Protein AF-S0J7G3-F1 (afdb_monomer_lite)

pLDDT: mean 78.63, std 24.57, range [25.36, 98.69]

Structure (mmCIF, N/CA/C/O backbone):
data_AF-S0J7G3-F1
#
_entry.id   AF-S0J7G3-F1
#
loop_
_atom_site.group_PDB
_atom_site.id
_atom_site.type_symbol
_atom_site.label_atom_id
_atom_site.label_alt_id
_atom_site.label_comp_id
_atom_site.label_asym_id
_atom_site.label_entity_id
_atom_site.label_seq_id
_atom_site.pdbx_PDB_ins_code
_atom_site.Cartn_x
_atom_site.Cartn_y
_atom_site.Cartn_z
_atom_site.occupancy
_atom_site.B_iso_or_equiv
_atom_site.auth_seq_id
_atom_site.auth_comp_id
_atom_site.auth_asym_id
_atom_site.auth_atom_id
_atom_site.pdbx_PDB_model_num
ATOM 1 N N . MET A 1 1 ? -7.009 -26.126 -6.269 1.00 38.09 1 MET A N 1
ATOM 2 C CA . MET A 1 1 ? -6.519 -24.813 -5.782 1.00 38.09 1 MET A CA 1
ATOM 3 C C . MET A 1 1 ? -5.986 -23.933 -6.915 1.00 38.09 1 MET A C 1
ATOM 5 O O . MET A 1 1 ? -6.356 -22.773 -6.970 1.00 38.09 1 MET A O 1
ATOM 9 N N . THR A 1 2 ? -5.268 -24.495 -7.894 1.00 26.33 2 THR A N 1
ATOM 10 C CA . THR A 1 2 ? -4.995 -23.872 -9.212 1.00 26.33 2 THR A CA 1
ATOM 11 C C . THR A 1 2 ? -6.276 -23.632 -10.031 1.00 26.33 2 THR A C 1
ATOM 13 O O . THR A 1 2 ? -6.349 -22.701 -10.821 1.00 26.33 2 THR A O 1
ATOM 16 N N . ALA A 1 3 ? -7.320 -24.437 -9.797 1.00 25.36 3 ALA A N 1
ATOM 17 C CA . ALA A 1 3 ? -8.609 -24.357 -10.490 1.00 25.36 3 ALA A CA 1
ATOM 18 C C . ALA A 1 3 ? -9.433 -23.093 -10.166 1.00 25.36 3 ALA A C 1
ATOM 20 O O . ALA A 1 3 ? -10.033 -22.535 -11.072 1.00 25.36 3 ALA A O 1
ATOM 21 N N . PHE A 1 4 ? -9.396 -22.584 -8.927 1.00 32.28 4 PHE A N 1
ATOM 22 C CA . PHE A 1 4 ? -10.192 -21.409 -8.532 1.00 32.28 4 PHE A CA 1
ATOM 23 C C . PHE A 1 4 ? -9.689 -20.116 -9.199 1.00 32.28 4 PHE A C 1
ATOM 25 O O . PHE A 1 4 ? -10.477 -19.264 -9.602 1.00 32.28 4 PHE A O 1
ATOM 32 N N . TYR A 1 5 ? -8.369 -19.999 -9.390 1.00 29.45 5 TYR A N 1
ATOM 33 C CA . TYR A 1 5 ? -7.778 -18.924 -10.191 1.00 29.45 5 TYR A CA 1
ATOM 34 C C . TYR A 1 5 ? -7.982 -19.140 -11.693 1.00 29.45 5 TYR A C 1
ATOM 36 O O . TYR A 1 5 ? -8.191 -18.167 -12.408 1.00 29.45 5 TYR A O 1
ATOM 44 N N . LYS A 1 6 ? -7.987 -20.389 -12.176 1.00 28.23 6 LYS A N 1
ATOM 45 C CA . LYS A 1 6 ? -8.240 -20.701 -13.591 1.00 28.23 6 LYS A CA 1
ATOM 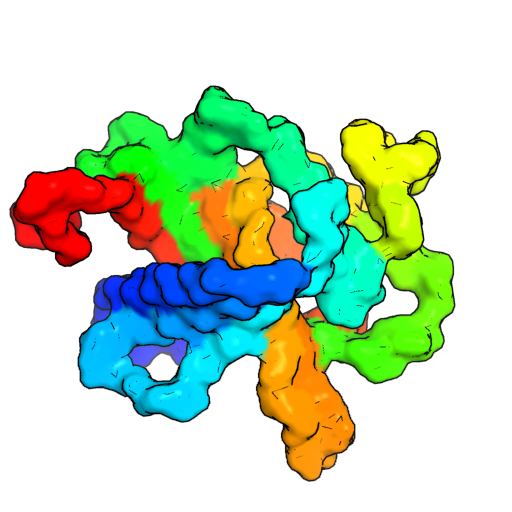46 C C . LYS A 1 6 ? -9.672 -20.354 -14.013 1.00 28.23 6 LYS A C 1
ATOM 48 O O . LYS A 1 6 ? -9.863 -19.835 -15.102 1.00 28.23 6 LYS A O 1
ATOM 53 N N . GLU A 1 7 ? -10.647 -20.562 -13.133 1.00 27.39 7 GLU A N 1
ATOM 54 C CA . GLU A 1 7 ? -12.072 -20.327 -13.399 1.00 27.39 7 GLU A CA 1
ATOM 55 C C . GLU A 1 7 ? -12.440 -18.829 -13.365 1.00 27.39 7 GLU A C 1
ATOM 57 O O . GLU A 1 7 ? -13.120 -18.338 -14.265 1.00 27.39 7 GLU A O 1
ATOM 62 N N . LYS A 1 8 ? -11.892 -18.052 -12.413 1.00 30.84 8 LYS A N 1
ATOM 63 C CA . LYS A 1 8 ? -12.045 -16.579 -12.400 1.00 30.84 8 LYS A CA 1
ATOM 64 C C . LYS A 1 8 ? -11.166 -15.868 -13.432 1.00 30.84 8 LYS A C 1
ATOM 66 O O . LYS A 1 8 ? -11.549 -14.823 -13.952 1.00 30.84 8 LYS A O 1
ATOM 71 N N . SER A 1 9 ? -10.011 -16.440 -13.777 1.00 28.00 9 SER A N 1
ATOM 72 C CA . SER A 1 9 ? -9.242 -16.000 -14.943 1.00 28.00 9 SER A CA 1
ATOM 73 C C . SER A 1 9 ? -10.048 -16.234 -16.220 1.00 28.00 9 SER A C 1
ATOM 75 O O . SER A 1 9 ? -10.129 -15.317 -17.025 1.00 28.00 9 SER A O 1
ATOM 77 N N . GLN A 1 10 ? -10.747 -17.369 -16.355 1.00 27.09 10 GLN A N 1
ATOM 78 C CA . GLN A 1 10 ? -11.586 -17.683 -17.517 1.00 27.09 10 GLN A CA 1
ATOM 79 C C . GLN A 1 10 ? -12.816 -16.780 -17.673 1.00 27.09 10 GLN A C 1
ATOM 81 O O . GLN A 1 10 ? -13.127 -16.392 -18.797 1.00 27.09 10 GLN A O 1
ATOM 86 N N . SER A 1 11 ? -13.459 -16.342 -16.583 1.00 26.70 11 SER A N 1
ATOM 87 C CA . SER A 1 11 ? -14.530 -15.330 -16.677 1.00 26.70 11 SER A CA 1
ATOM 88 C C . SER A 1 11 ? -14.016 -13.936 -17.061 1.00 26.70 11 SER A C 1
ATOM 90 O O . SER A 1 11 ? -14.804 -13.063 -17.406 1.00 26.70 11 SER A O 1
ATOM 92 N N . THR A 1 12 ? -12.697 -13.729 -17.001 1.00 31.94 12 THR A N 1
ATOM 93 C CA . THR A 1 12 ? -12.010 -12.497 -17.417 1.00 31.94 12 THR A CA 1
ATOM 94 C C . THR A 1 12 ? -11.192 -12.709 -18.707 1.00 31.94 12 THR A C 1
ATOM 96 O O . THR A 1 12 ? -10.595 -11.767 -19.221 1.00 31.94 12 THR A O 1
ATOM 99 N N . SER A 1 13 ? -11.174 -13.933 -19.264 1.00 27.02 13 SER A N 1
ATOM 100 C CA . SER A 1 13 ? -10.359 -14.337 -20.422 1.00 27.02 13 SER A CA 1
ATOM 101 C C . SER A 1 13 ? -11.153 -14.486 -21.721 1.00 27.02 13 SER A C 1
ATOM 103 O O . SER A 1 13 ? -10.676 -15.141 -22.649 1.00 27.02 13 SER A O 1
ATOM 105 N N . SER A 1 14 ? -12.333 -13.875 -21.851 1.00 26.02 14 SER A N 1
ATOM 106 C CA . SER A 1 14 ? -12.983 -13.766 -23.168 1.00 26.02 14 SER A CA 1
ATOM 107 C C . SER A 1 14 ? -12.276 -12.778 -24.108 1.00 26.02 14 SER A C 1
ATOM 109 O O . SER A 1 14 ? -12.701 -12.596 -25.244 1.00 26.02 14 SER A O 1
ATOM 111 N N . SER A 1 15 ? -11.167 -12.168 -23.687 1.00 27.27 15 SER A N 1
ATOM 112 C CA . SER A 1 15 ? -10.265 -11.444 -24.579 1.00 27.27 15 SER A CA 1
ATOM 113 C C . SER A 1 15 ? -8.816 -11.705 -24.186 1.00 27.27 15 SER A C 1
ATOM 115 O O . SER A 1 15 ? -8.189 -10.909 -23.491 1.00 27.27 15 SER A O 1
ATOM 117 N N . GLY A 1 16 ? -8.278 -12.840 -24.631 1.00 28.12 16 GLY A N 1
ATOM 118 C CA . GLY A 1 16 ? -6.835 -13.016 -24.710 1.00 28.12 16 GLY A CA 1
ATOM 119 C C . GLY A 1 16 ? -6.256 -11.965 -25.650 1.00 28.12 16 GLY A C 1
ATOM 120 O O . GLY A 1 16 ? -6.400 -12.089 -26.858 1.00 28.12 16 GLY A O 1
ATOM 121 N N . VAL A 1 17 ? -5.644 -10.920 -25.100 1.00 28.34 17 VAL A N 1
ATOM 122 C CA . VAL A 1 17 ? -4.794 -9.975 -25.829 1.00 28.34 17 VAL A CA 1
ATOM 123 C C . VAL A 1 17 ? -3.783 -9.432 -24.824 1.00 28.34 17 VAL A C 1
ATOM 125 O O . VAL A 1 17 ? -4.167 -8.999 -23.740 1.00 28.34 17 VAL A O 1
ATOM 128 N N . PHE A 1 18 ? -2.500 -9.457 -25.185 1.00 31.25 18 PHE A N 1
ATOM 129 C CA . PHE A 1 18 ? -1.453 -8.670 -24.536 1.00 31.25 18 PHE A CA 1
ATOM 130 C C . PHE A 1 18 ? -1.947 -7.228 -24.356 1.00 31.25 18 PHE A C 1
ATOM 132 O O . PHE A 1 18 ? -2.061 -6.471 -25.320 1.00 31.25 18 PHE A O 1
ATOM 139 N N . GLY A 1 19 ? -2.308 -6.859 -23.130 1.00 36.00 19 GLY A N 1
ATOM 140 C CA . GLY A 1 19 ? -2.801 -5.527 -22.830 1.00 36.00 19 GLY A CA 1
ATOM 141 C C . GLY A 1 19 ? -1.635 -4.578 -22.635 1.00 36.00 19 GLY A C 1
ATOM 142 O O . GLY A 1 19 ? -1.067 -4.526 -21.549 1.00 36.00 19 GLY A O 1
ATOM 143 N N . LEU A 1 20 ? -1.283 -3.820 -23.674 1.00 34.81 20 LEU A N 1
ATOM 144 C CA . LEU A 1 20 ? -0.409 -2.661 -23.527 1.00 34.81 20 LEU A CA 1
ATOM 145 C C . LEU A 1 20 ? -1.203 -1.599 -22.749 1.00 34.81 20 LEU A C 1
ATOM 147 O O . LEU A 1 20 ? -1.946 -0.810 -23.331 1.00 34.81 20 LEU A O 1
ATOM 151 N N . ALA A 1 21 ? -1.133 -1.645 -21.419 1.00 37.22 21 ALA A N 1
ATOM 152 C CA . ALA A 1 21 ? -1.701 -0.614 -20.567 1.00 37.22 21 ALA A CA 1
ATOM 153 C C . ALA A 1 21 ? -0.808 0.624 -20.688 1.00 37.22 21 ALA A C 1
ATOM 155 O O . ALA A 1 21 ? 0.211 0.745 -20.008 1.00 37.22 21 ALA A O 1
ATOM 156 N N . ALA A 1 22 ? -1.163 1.537 -21.591 1.00 35.12 22 ALA A N 1
ATOM 157 C CA . ALA A 1 22 ? -0.548 2.852 -21.629 1.00 35.12 22 ALA A CA 1
ATOM 158 C C . ALA A 1 22 ? -1.092 3.653 -20.443 1.00 35.12 22 ALA A C 1
ATOM 160 O O . ALA A 1 22 ? -2.060 4.385 -20.598 1.00 35.12 22 ALA A O 1
ATOM 161 N N . LEU A 1 23 ? -0.495 3.480 -19.260 1.00 41.38 23 LEU A N 1
ATOM 162 C CA . LEU A 1 23 ? -0.673 4.387 -18.128 1.00 41.38 23 LEU A CA 1
ATOM 163 C C . LEU A 1 23 ? -0.059 5.734 -18.514 1.00 41.38 23 LEU A C 1
ATOM 165 O O . LEU A 1 23 ? 1.117 5.997 -18.267 1.00 41.38 23 LEU A O 1
ATOM 169 N N . ALA A 1 24 ? -0.843 6.579 -19.181 1.00 36.03 24 ALA A N 1
ATOM 170 C CA . ALA A 1 24 ? -0.431 7.949 -19.429 1.00 36.03 24 ALA A CA 1
ATOM 171 C C . ALA A 1 24 ? -0.518 8.707 -18.098 1.00 36.03 24 ALA A C 1
ATOM 173 O O . ALA A 1 24 ? -1.604 9.070 -17.652 1.00 36.03 24 ALA A O 1
ATOM 174 N N . PHE A 1 25 ? 0.630 8.911 -17.450 1.00 38.47 25 PHE A N 1
ATOM 175 C CA . PHE A 1 25 ? 0.770 9.854 -16.345 1.00 38.47 25 PHE A CA 1
ATOM 176 C C . PHE A 1 25 ? 0.704 11.274 -16.916 1.00 38.47 25 PHE A C 1
ATOM 178 O O . PHE A 1 25 ? 1.715 11.833 -17.337 1.00 38.47 25 PHE A O 1
ATOM 185 N N . LEU A 1 26 ? -0.483 11.878 -16.928 1.00 32.97 26 LEU A N 1
ATOM 186 C CA . LEU A 1 26 ? -0.601 13.331 -17.020 1.00 32.97 26 LEU A CA 1
ATOM 187 C C . LEU A 1 26 ? -0.516 13.884 -15.596 1.00 32.97 26 LEU A C 1
ATOM 189 O O . LEU A 1 26 ? -1.528 14.115 -14.939 1.00 32.97 26 LEU A O 1
ATOM 193 N N . ALA A 1 27 ? 0.711 14.043 -15.097 1.00 28.83 27 ALA A N 1
ATOM 194 C CA . ALA A 1 27 ? 0.964 14.843 -13.906 1.00 28.83 27 ALA A CA 1
ATOM 195 C C . ALA A 1 27 ? 0.797 16.319 -14.295 1.00 28.83 27 ALA A C 1
ATOM 197 O O . ALA A 1 27 ? 1.709 16.932 -14.850 1.00 28.83 27 ALA A O 1
ATOM 198 N N . VAL A 1 28 ? -0.390 16.887 -14.073 1.00 29.47 28 VAL A N 1
ATOM 199 C CA . VAL A 1 28 ? -0.591 18.331 -14.230 1.00 29.47 28 VAL A CA 1
ATOM 200 C C . VAL A 1 28 ? -0.069 19.002 -12.963 1.00 29.47 28 VAL A C 1
ATOM 202 O O . VAL A 1 28 ? -0.699 18.951 -11.913 1.00 29.47 28 VAL A O 1
ATOM 205 N N . ILE A 1 29 ? 1.109 19.621 -13.053 1.00 29.17 29 ILE A N 1
ATOM 206 C CA . ILE A 1 29 ? 1.640 20.471 -11.985 1.00 29.17 29 ILE A CA 1
ATOM 207 C C . ILE A 1 29 ? 0.921 21.823 -12.032 1.00 29.17 29 ILE A C 1
ATOM 209 O O . ILE A 1 29 ? 1.149 22.597 -12.963 1.00 29.17 29 ILE A O 1
ATOM 213 N N . ARG A 1 30 ? 0.139 22.145 -10.992 1.00 29.89 30 ARG A N 1
ATOM 214 C CA . ARG A 1 30 ? 0.115 23.487 -10.376 1.00 29.89 30 ARG A CA 1
ATOM 215 C C . ARG A 1 30 ? -0.670 23.503 -9.054 1.00 29.89 30 ARG A C 1
ATOM 217 O O . ARG A 1 30 ? -1.836 23.144 -9.024 1.00 29.89 30 ARG A O 1
ATOM 224 N N . GLU A 1 31 ? -0.000 23.991 -8.007 1.00 31.34 31 GLU A N 1
ATOM 225 C CA . GLU A 1 31 ? -0.552 24.513 -6.740 1.00 31.34 31 GLU A CA 1
ATOM 226 C C . GLU A 1 31 ? -1.325 23.543 -5.821 1.00 31.34 31 GLU A C 1
ATOM 228 O O . GLU A 1 31 ? -2.528 23.662 -5.618 1.00 31.34 31 GLU A O 1
ATOM 233 N N . GLY A 1 32 ? -0.595 22.640 -5.153 1.00 35.91 32 GLY A N 1
ATOM 234 C CA . GLY A 1 32 ? -1.028 22.046 -3.873 1.00 35.91 32 GLY A CA 1
ATOM 235 C C . GLY A 1 32 ? -2.098 20.948 -3.938 1.00 35.91 32 GLY A C 1
ATOM 236 O O . GLY A 1 32 ? -2.433 20.376 -2.906 1.00 35.91 32 GLY A O 1
ATOM 237 N N . LEU A 1 33 ? -2.592 20.615 -5.130 1.00 34.50 33 LEU A N 1
ATOM 238 C CA . LEU A 1 33 ? -3.402 19.432 -5.412 1.00 34.50 33 LEU A CA 1
ATOM 239 C C . LEU A 1 33 ? -2.743 18.655 -6.556 1.00 34.50 33 LEU A C 1
ATOM 241 O O . LEU A 1 33 ? -2.763 19.095 -7.704 1.00 34.50 33 LEU A O 1
ATOM 245 N N . GLU A 1 34 ? -2.159 17.492 -6.261 1.00 41.28 34 GLU A N 1
ATOM 246 C CA . GLU A 1 34 ? -1.744 16.559 -7.311 1.00 41.28 34 GLU A CA 1
ATOM 247 C C . GLU A 1 34 ? -2.981 15.821 -7.840 1.00 41.28 34 GLU A C 1
ATOM 249 O O . GLU A 1 34 ? -3.394 14.780 -7.323 1.00 41.28 34 GLU A O 1
ATOM 254 N N . ILE A 1 35 ? -3.599 16.369 -8.888 1.00 35.62 35 ILE A N 1
ATOM 255 C CA . ILE A 1 35 ? -4.602 15.645 -9.672 1.00 35.62 35 ILE A CA 1
ATOM 256 C C . ILE A 1 35 ? -3.847 14.819 -10.714 1.00 35.62 35 ILE A C 1
ATOM 258 O O . ILE A 1 35 ? -3.304 15.357 -11.680 1.00 35.62 35 ILE A O 1
ATOM 262 N N . VAL A 1 36 ? -3.800 13.501 -10.510 1.00 40.28 36 VAL A N 1
ATOM 263 C CA . VAL A 1 36 ? -3.210 12.558 -11.466 1.00 40.28 36 VAL A CA 1
ATOM 264 C C . VAL A 1 36 ? -4.337 11.893 -12.242 1.00 40.28 36 VAL A C 1
ATOM 266 O O . VAL A 1 36 ? -5.101 11.088 -11.711 1.00 40.28 36 VAL A O 1
ATOM 269 N N . ILE A 1 37 ? -4.444 12.237 -13.524 1.00 37.72 37 ILE A N 1
ATOM 270 C CA . ILE A 1 37 ? -5.397 11.599 -14.432 1.00 37.72 37 ILE A CA 1
ATOM 271 C C . ILE A 1 37 ? -4.756 10.312 -14.947 1.00 37.72 37 ILE A C 1
ATOM 273 O O . ILE A 1 37 ? -3.759 10.355 -15.667 1.00 37.72 37 ILE A O 1
ATOM 277 N N . PHE A 1 38 ? -5.338 9.169 -14.585 1.00 38.03 38 PHE A N 1
ATOM 278 C CA . PHE A 1 38 ? -4.951 7.870 -15.121 1.00 38.03 38 PHE A CA 1
ATOM 279 C C . PHE A 1 38 ? -5.749 7.572 -16.383 1.00 38.03 38 PHE A C 1
ATOM 281 O O . PHE A 1 38 ? -6.956 7.344 -16.335 1.00 38.03 38 PHE A O 1
ATOM 288 N N . ILE A 1 39 ? -5.065 7.502 -17.521 1.00 40.50 39 ILE A N 1
ATOM 289 C CA . ILE A 1 39 ? -5.618 6.830 -18.696 1.00 40.50 39 ILE A CA 1
ATOM 290 C C . ILE A 1 39 ? -5.156 5.379 -18.588 1.00 40.50 39 ILE A C 1
ATOM 292 O O . ILE A 1 39 ? -3.996 5.092 -18.838 1.00 40.50 39 ILE A O 1
ATOM 296 N N . ILE A 1 40 ? -6.024 4.460 -18.163 1.00 39.78 40 ILE A N 1
ATOM 297 C CA . ILE A 1 40 ? -5.769 3.019 -18.311 1.00 39.78 40 ILE A CA 1
ATOM 298 C C . ILE A 1 40 ? -6.505 2.595 -19.578 1.00 39.78 40 ILE A C 1
ATOM 300 O O . ILE A 1 40 ? -7.673 2.221 -19.544 1.00 39.78 40 ILE A O 1
ATOM 304 N N . GLY A 1 41 ? -5.839 2.751 -20.721 1.00 34.44 41 GLY A N 1
ATOM 305 C CA . GLY A 1 41 ? -6.408 2.446 -22.029 1.00 34.44 41 GLY A CA 1
ATOM 306 C C . GLY A 1 41 ? -5.610 1.373 -22.754 1.00 34.44 41 GLY A C 1
ATOM 307 O O . GLY A 1 41 ? -4.422 1.552 -23.014 1.00 34.44 41 GLY A O 1
ATOM 308 N N . LEU A 1 42 ? -6.285 0.289 -23.145 1.00 37.09 42 LEU A N 1
ATOM 309 C CA . LEU A 1 42 ? -5.903 -0.486 -24.324 1.00 37.09 42 LEU A CA 1
ATOM 310 C C . LEU A 1 42 ? -5.984 0.469 -25.517 1.00 37.09 42 LEU A C 1
ATOM 312 O O . LEU A 1 42 ? -7.076 0.939 -25.853 1.00 37.09 42 LEU A O 1
ATOM 316 N N . VAL A 1 43 ? -4.843 0.789 -26.126 1.00 32.72 43 VAL A N 1
ATOM 317 C CA . VAL A 1 43 ? -4.790 1.643 -27.318 1.00 32.72 43 VAL A CA 1
ATOM 318 C C . VAL A 1 43 ? -5.769 1.085 -28.366 1.00 32.72 43 VAL A C 1
ATOM 320 O O . VAL A 1 43 ? -5.576 -0.011 -28.883 1.00 32.72 43 VAL A O 1
ATOM 323 N N . GLY A 1 44 ? -6.855 1.825 -28.631 1.00 35.06 44 GLY A N 1
ATOM 324 C CA . GLY A 1 44 ? -7.793 1.574 -29.734 1.00 35.06 44 GLY A CA 1
ATOM 325 C C . GLY A 1 44 ? -9.221 1.104 -29.407 1.00 35.06 44 GLY A C 1
ATOM 326 O O . GLY A 1 44 ? -9.992 0.959 -30.352 1.00 35.06 44 GLY A O 1
ATOM 327 N N . LYS A 1 45 ? -9.624 0.863 -28.144 1.00 40.12 45 LYS A N 1
ATOM 328 C CA . LYS A 1 45 ? -10.990 0.341 -27.849 1.00 40.12 45 LYS A CA 1
ATOM 329 C C . LYS A 1 45 ? -11.723 0.894 -26.617 1.00 40.12 45 LYS A C 1
ATOM 331 O O . LYS A 1 45 ? -12.777 0.371 -26.265 1.00 40.12 45 LYS A O 1
ATOM 336 N N . VAL A 1 46 ? -11.217 1.937 -25.965 1.00 38.81 46 VAL A N 1
ATOM 337 C CA . VAL A 1 46 ? -11.837 2.466 -24.739 1.00 38.81 46 VAL A CA 1
ATOM 338 C C . VAL A 1 46 ? -12.610 3.755 -25.029 1.00 38.81 46 VAL A C 1
ATOM 340 O O . VAL A 1 46 ? -12.039 4.741 -25.489 1.00 38.81 46 VAL A O 1
ATOM 343 N N . SER A 1 47 ? -13.921 3.735 -24.765 1.00 37.31 47 SER A N 1
ATOM 344 C CA . SER A 1 47 ? -14.766 4.936 -24.712 1.00 37.31 47 SER A CA 1
ATOM 345 C C . SER A 1 47 ? -14.239 5.884 -23.629 1.00 37.31 47 SER A C 1
ATOM 347 O O . SER A 1 47 ? -13.930 5.434 -22.527 1.00 37.31 47 SER A O 1
ATOM 349 N N . ILE A 1 48 ? -14.192 7.195 -23.904 1.00 39.72 48 ILE A N 1
ATOM 350 C CA . ILE A 1 48 ? -13.794 8.258 -22.951 1.00 39.72 48 ILE A CA 1
ATOM 351 C C . ILE A 1 48 ? -14.551 8.154 -21.608 1.00 39.72 48 ILE A C 1
ATOM 353 O O . IL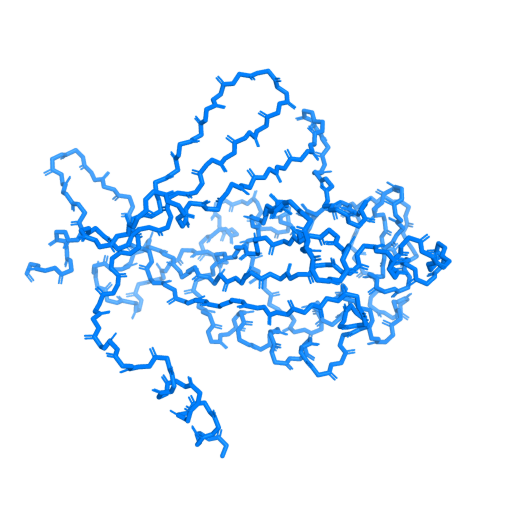E A 1 48 ? -14.040 8.566 -20.572 1.00 39.72 48 ILE A O 1
ATOM 357 N N . GLN A 1 49 ? -15.733 7.532 -21.598 1.00 37.06 49 GLN A N 1
ATOM 358 C CA . GLN A 1 49 ? -16.552 7.296 -20.404 1.00 37.06 49 GLN A CA 1
ATOM 359 C C . GLN A 1 49 ? -15.956 6.287 -19.400 1.00 37.06 49 GLN A C 1
ATOM 361 O O . GLN A 1 49 ? -16.461 6.183 -18.290 1.00 37.06 49 GLN A O 1
ATOM 366 N N . GLN A 1 50 ? -14.904 5.541 -19.755 1.00 39.50 50 GLN A N 1
ATOM 367 C CA . GLN A 1 50 ? -14.230 4.593 -18.851 1.00 39.50 50 GLN A CA 1
ATOM 368 C C . GLN A 1 50 ? -12.985 5.186 -18.163 1.00 39.50 50 GLN A C 1
ATOM 370 O O . GLN A 1 50 ? -12.251 4.463 -17.489 1.00 39.50 50 GLN A O 1
ATOM 375 N N . LEU A 1 51 ? -12.725 6.489 -18.326 1.00 47.72 51 LEU A N 1
ATOM 376 C CA . LEU A 1 51 ? -11.654 7.183 -17.610 1.00 47.72 51 LEU A CA 1
ATOM 377 C C . LEU A 1 51 ? -11.996 7.272 -16.119 1.00 47.72 51 LEU A C 1
ATOM 379 O O . LEU A 1 51 ? -12.997 7.873 -15.740 1.00 47.72 51 LEU A O 1
ATOM 383 N N . ILE A 1 52 ? -11.145 6.694 -15.269 1.00 54.38 52 ILE A N 1
ATOM 384 C CA . ILE A 1 52 ? -11.278 6.805 -13.815 1.00 54.38 52 ILE A CA 1
ATOM 385 C C . ILE A 1 52 ? -10.325 7.901 -13.333 1.00 54.38 52 ILE A C 1
ATOM 387 O O . ILE A 1 52 ? -9.105 7.754 -13.414 1.00 54.38 52 ILE A O 1
ATOM 391 N N . GLY A 1 53 ? -10.882 9.003 -12.832 1.00 55.06 53 GLY A N 1
ATOM 392 C CA . GLY A 1 53 ? -10.115 10.061 -12.175 1.00 55.06 53 GLY A CA 1
ATOM 393 C C . GLY A 1 53 ? -9.717 9.659 -10.754 1.00 55.06 53 GLY A C 1
ATOM 394 O O . GLY A 1 53 ? -10.548 9.148 -10.002 1.00 55.06 53 GLY A O 1
ATOM 395 N N . GLY A 1 54 ? -8.454 9.890 -10.393 1.00 57.81 54 GLY A N 1
ATOM 396 C CA . GLY A 1 54 ? -7.945 9.710 -9.037 1.00 57.81 54 GLY A CA 1
ATOM 397 C C . GLY A 1 54 ? -7.377 11.014 -8.476 1.00 57.81 54 GLY A C 1
ATOM 398 O O . GLY A 1 54 ? -6.879 11.852 -9.225 1.00 57.81 54 GLY A O 1
ATOM 399 N N . PHE A 1 55 ? -7.432 11.190 -7.160 1.00 65.44 55 PHE A N 1
ATOM 400 C CA . PHE A 1 55 ? -6.802 12.311 -6.467 1.00 65.44 55 PHE A CA 1
ATOM 401 C C . PHE A 1 55 ? -6.083 11.846 -5.199 1.00 65.44 55 PHE A C 1
ATOM 403 O O . PHE A 1 55 ? -6.468 10.865 -4.561 1.00 65.44 55 PHE A O 1
ATOM 410 N N . LEU A 1 56 ? -5.026 12.564 -4.836 1.00 60.22 56 LEU A N 1
ATOM 411 C CA . LEU A 1 56 ? -4.314 12.436 -3.567 1.00 60.22 56 LEU A CA 1
ATOM 412 C C . LEU A 1 56 ? -4.282 13.816 -2.921 1.00 60.22 56 LEU A C 1
ATOM 414 O O . LEU A 1 56 ? -3.894 14.790 -3.562 1.00 60.22 56 LEU A O 1
ATOM 418 N N . GLN A 1 57 ? -4.699 13.903 -1.661 1.00 56.44 57 GLN A N 1
ATOM 419 C CA . GLN A 1 57 ? -4.656 15.149 -0.904 1.00 56.44 57 GLN A CA 1
ATOM 420 C C . GLN A 1 57 ? -3.582 15.040 0.180 1.00 56.44 57 GLN A C 1
ATOM 422 O O . GLN A 1 57 ? -3.685 14.203 1.077 1.00 56.44 57 GLN A O 1
ATOM 427 N N . GLY A 1 58 ? -2.550 15.880 0.091 1.00 54.38 58 GLY A N 1
ATOM 428 C CA . GLY A 1 58 ? -1.453 15.953 1.055 1.00 54.38 58 GLY A CA 1
ATOM 429 C C . GLY A 1 58 ? -0.836 17.349 1.085 1.00 54.38 58 GLY A C 1
ATOM 430 O O . GLY A 1 58 ? -0.836 18.051 0.074 1.00 54.38 58 GLY A O 1
ATOM 431 N N . GLY A 1 59 ? -0.353 17.764 2.258 1.00 54.38 59 GLY A N 1
ATOM 432 C CA . GLY A 1 59 ? 0.455 18.974 2.394 1.00 54.38 59 GLY A CA 1
ATOM 433 C C . GLY A 1 59 ? 1.823 18.796 1.732 1.00 54.38 59 GLY A C 1
ATOM 434 O O . GLY A 1 59 ? 2.261 17.673 1.503 1.00 54.38 59 GLY A O 1
ATOM 435 N N . LYS A 1 60 ? 2.513 19.907 1.443 1.00 50.69 60 LYS A N 1
ATOM 436 C CA . LYS A 1 60 ? 3.797 19.920 0.716 1.00 50.69 60 LYS A CA 1
ATOM 437 C C . LYS A 1 60 ? 4.880 19.016 1.336 1.00 50.69 60 LYS A C 1
ATOM 439 O O . LYS A 1 60 ? 5.749 18.564 0.603 1.00 50.69 60 LYS A O 1
ATOM 444 N N . ASP A 1 61 ? 4.778 18.719 2.632 1.00 68.19 61 ASP A N 1
ATOM 445 C CA . ASP A 1 61 ? 5.741 17.921 3.400 1.00 68.19 61 ASP A CA 1
ATOM 446 C C . ASP A 1 61 ? 5.054 16.886 4.322 1.00 68.19 61 ASP A C 1
ATOM 448 O O . ASP A 1 61 ? 5.638 16.429 5.304 1.00 68.19 61 ASP A O 1
ATOM 452 N N . GLU A 1 62 ? 3.798 16.519 4.040 1.00 80.94 62 GLU A N 1
ATOM 453 C CA . GLU A 1 62 ? 3.047 15.540 4.837 1.00 80.94 62 GLU A CA 1
ATOM 454 C C . GLU A 1 62 ? 2.607 14.344 3.996 1.00 80.94 62 GLU A C 1
ATOM 456 O O . GLU A 1 62 ? 2.197 14.492 2.843 1.00 80.94 62 GLU A O 1
ATOM 461 N N . THR A 1 63 ? 2.609 13.152 4.600 1.00 85.94 63 THR A N 1
ATOM 462 C CA . THR A 1 63 ? 2.032 11.965 3.965 1.00 85.94 63 THR A CA 1
ATOM 463 C C . THR A 1 63 ? 0.560 12.231 3.625 1.00 85.94 63 THR A C 1
ATOM 465 O O . THR A 1 63 ? -0.218 12.586 4.521 1.00 85.94 63 THR A O 1
ATOM 468 N N . PRO A 1 64 ? 0.147 12.044 2.358 1.00 89.50 64 PRO A N 1
ATOM 469 C CA . PRO A 1 64 ? -1.220 12.304 1.935 1.00 89.50 64 PRO A CA 1
ATOM 470 C C . PRO A 1 64 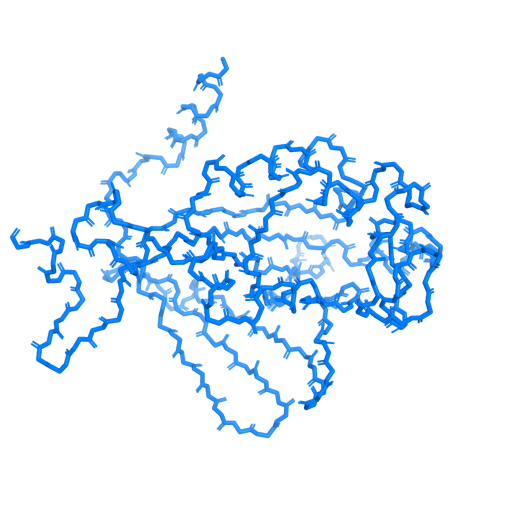? -2.205 11.384 2.654 1.00 89.50 64 PRO A C 1
ATOM 472 O O . PRO A 1 64 ? -1.845 10.301 3.119 1.00 89.50 64 PRO A O 1
ATOM 475 N N . ARG A 1 65 ? -3.469 11.802 2.734 1.00 91.88 65 ARG A N 1
ATOM 476 C CA . ARG A 1 65 ? -4.534 11.015 3.366 1.00 91.88 65 ARG A CA 1
ATOM 477 C C . ARG A 1 65 ? -5.460 10.393 2.328 1.00 91.88 65 ARG A C 1
ATOM 479 O O . ARG A 1 65 ? -5.795 11.017 1.322 1.00 91.88 65 ARG A O 1
ATOM 486 N N . ASN A 1 66 ? -5.894 9.165 2.595 1.00 93.19 66 ASN A N 1
ATOM 487 C CA . ASN A 1 66 ? -6.954 8.509 1.828 1.00 93.19 66 ASN A CA 1
ATOM 488 C C . ASN A 1 66 ? -8.350 8.894 2.361 1.00 93.19 66 ASN A C 1
ATOM 490 O O . ASN A 1 66 ? -8.472 9.623 3.347 1.00 93.19 66 ASN A O 1
ATOM 494 N N . LEU A 1 67 ? -9.415 8.380 1.736 1.00 93.31 67 LEU A N 1
ATOM 495 C CA . LEU A 1 67 ? -10.800 8.713 2.108 1.00 93.31 67 LEU A CA 1
ATOM 496 C C . LEU A 1 67 ? -11.229 8.233 3.502 1.00 93.31 67 LEU A C 1
ATOM 498 O O . LEU A 1 67 ? -12.201 8.747 4.039 1.00 93.31 67 LEU A O 1
ATOM 502 N N . PHE A 1 68 ? -10.504 7.300 4.125 1.00 96.44 68 PHE A N 1
ATOM 503 C CA . PHE A 1 68 ? -10.732 6.948 5.531 1.00 96.44 68 PHE A CA 1
ATOM 504 C C . PHE A 1 68 ? -10.092 7.947 6.501 1.00 96.44 68 PHE A C 1
ATOM 506 O O . PHE A 1 68 ? -10.305 7.854 7.713 1.00 96.44 68 PHE A O 1
ATOM 513 N N . GLY A 1 69 ? -9.342 8.925 5.987 1.00 94.19 69 GLY A N 1
ATOM 514 C CA . GLY A 1 69 ? -8.669 9.969 6.751 1.00 94.19 69 GLY A CA 1
ATOM 515 C C . GLY A 1 69 ? -7.321 9.537 7.326 1.00 94.19 69 GLY A C 1
ATOM 516 O O . GLY A 1 69 ? -6.750 10.272 8.127 1.00 94.19 69 GLY A O 1
ATOM 517 N N . PHE A 1 70 ? -6.803 8.370 6.940 1.00 97.31 70 PHE A N 1
ATOM 518 C CA . PHE A 1 70 ? -5.499 7.869 7.375 1.00 97.31 70 PHE A CA 1
ATOM 519 C C . PHE A 1 70 ? -4.399 8.293 6.406 1.00 97.31 70 PHE A C 1
ATOM 521 O O . PHE A 1 70 ? -4.623 8.339 5.196 1.00 97.31 70 PHE A O 1
ATOM 528 N N . LYS A 1 71 ? -3.208 8.573 6.947 1.00 95.25 71 LYS A N 1
ATOM 529 C CA . LYS A 1 71 ? -1.993 8.798 6.159 1.00 95.25 71 LYS A CA 1
ATOM 530 C C . LYS A 1 71 ? -1.664 7.541 5.352 1.00 95.25 71 LYS A C 1
ATOM 532 O O . LYS A 1 71 ? -1.588 6.445 5.909 1.00 95.25 71 LYS A O 1
ATOM 537 N N . ASP A 1 72 ? -1.472 7.698 4.051 1.00 93.19 72 ASP A N 1
ATOM 538 C CA . ASP A 1 72 ? -1.290 6.604 3.110 1.00 93.19 72 ASP A CA 1
ATOM 539 C C . ASP A 1 72 ? 0.012 6.772 2.319 1.00 93.19 72 ASP A C 1
ATOM 541 O O . ASP A 1 72 ? 0.120 7.590 1.412 1.00 93.19 72 ASP A O 1
ATOM 545 N N . GLY A 1 73 ? 1.027 5.995 2.700 1.00 90.19 73 GLY A N 1
ATOM 546 C CA . GLY A 1 73 ? 2.358 6.063 2.085 1.00 90.19 73 GLY A CA 1
ATOM 547 C C . GLY A 1 73 ? 3.511 6.011 3.082 1.00 90.19 73 GLY A C 1
ATOM 548 O O . GLY A 1 73 ? 4.636 5.766 2.669 1.00 90.19 73 GLY A O 1
ATOM 549 N N . THR A 1 74 ? 3.232 6.119 4.387 1.00 92.06 74 THR A N 1
ATOM 550 C CA . THR A 1 74 ? 4.227 6.179 5.473 1.00 92.06 74 THR A CA 1
ATOM 551 C C . THR A 1 74 ? 5.375 5.174 5.346 1.00 92.06 74 THR A C 1
ATOM 553 O O . THR A 1 74 ? 6.523 5.522 5.573 1.00 92.06 74 THR A O 1
ATOM 556 N N . ALA A 1 75 ? 5.090 3.918 4.988 1.00 92.75 75 ALA A N 1
ATOM 557 C CA . ALA A 1 75 ? 6.108 2.866 4.920 1.00 92.75 75 ALA A CA 1
ATOM 558 C C . ALA A 1 75 ? 7.018 2.937 3.676 1.00 92.75 75 ALA A C 1
ATOM 560 O O . ALA A 1 75 ? 8.000 2.204 3.625 1.00 92.75 75 ALA A O 1
ATOM 561 N N . ASN A 1 76 ? 6.727 3.790 2.686 1.00 91.69 76 ASN A N 1
ATOM 562 C CA . ASN A 1 76 ? 7.571 3.919 1.492 1.00 91.69 76 ASN A CA 1
ATOM 563 C C . ASN A 1 76 ? 8.970 4.468 1.823 1.00 91.69 76 ASN A C 1
ATOM 565 O O . ASN A 1 76 ? 9.923 4.133 1.124 1.00 91.69 76 ASN A O 1
ATOM 569 N N . VAL A 1 77 ? 9.110 5.221 2.923 1.00 90.56 77 VAL A N 1
ATOM 570 C CA . VAL A 1 77 ? 10.408 5.732 3.402 1.00 90.56 77 VAL A CA 1
ATOM 571 C C . VAL A 1 77 ? 11.397 4.607 3.737 1.00 90.56 77 VAL A C 1
ATOM 573 O O . VAL A 1 77 ? 12.604 4.817 3.748 1.00 90.56 77 VAL A O 1
ATOM 576 N N . GLU A 1 78 ? 10.910 3.383 3.986 1.00 91.62 78 GLU A N 1
ATOM 577 C CA . GLU A 1 78 ? 11.749 2.222 4.318 1.00 91.62 78 GLU A CA 1
ATOM 578 C C . GLU A 1 78 ? 12.594 1.716 3.139 1.00 91.62 78 GLU A C 1
ATOM 580 O O . GLU A 1 78 ? 13.436 0.831 3.328 1.00 91.62 78 GLU A O 1
ATOM 585 N N . HIS A 1 79 ? 12.343 2.207 1.927 1.00 92.69 79 HIS A N 1
ATOM 586 C CA . HIS A 1 79 ? 13.087 1.861 0.715 1.00 92.69 79 HIS A CA 1
ATOM 587 C C . HIS A 1 79 ? 13.299 3.070 -0.202 1.00 92.69 79 HIS A C 1
ATOM 589 O O . HIS A 1 79 ? 13.568 2.900 -1.387 1.00 92.69 79 HIS A O 1
ATOM 595 N N . GLU A 1 80 ? 13.208 4.287 0.338 1.00 90.94 80 GLU A N 1
ATOM 596 C CA . GLU A 1 80 ? 13.398 5.537 -0.407 1.00 90.94 80 GLU A CA 1
ATOM 597 C C . GLU A 1 80 ? 14.890 5.875 -0.586 1.00 90.94 80 GLU A C 1
ATOM 599 O O . GLU A 1 80 ? 15.385 6.945 -0.244 1.00 90.94 80 GLU A O 1
ATOM 604 N N . THR A 1 81 ? 15.637 4.912 -1.115 1.00 91.00 81 THR A N 1
ATOM 605 C CA . THR A 1 81 ? 17.042 5.038 -1.509 1.00 91.00 81 THR A CA 1
ATOM 606 C C . THR A 1 81 ? 17.234 4.330 -2.842 1.00 91.00 81 THR A C 1
ATOM 608 O O . THR A 1 81 ? 16.461 3.436 -3.177 1.00 91.00 81 THR A O 1
ATOM 611 N N . THR A 1 82 ? 18.270 4.681 -3.608 1.00 88.38 82 THR A N 1
ATOM 612 C CA . THR A 1 82 ? 18.549 4.015 -4.893 1.00 88.38 82 THR A CA 1
ATOM 613 C C . THR A 1 82 ? 18.623 2.495 -4.738 1.00 88.38 82 THR A C 1
ATOM 615 O O . THR A 1 82 ? 17.888 1.780 -5.409 1.00 88.38 82 THR A O 1
ATOM 618 N N . SER A 1 83 ? 19.403 2.007 -3.767 1.00 92.50 83 SER A N 1
ATOM 619 C CA . SER A 1 83 ? 19.516 0.571 -3.492 1.00 92.50 83 SER A CA 1
ATOM 620 C C . SER A 1 83 ? 18.207 -0.041 -2.982 1.00 92.50 83 SER A C 1
ATOM 622 O O . SER A 1 83 ? 17.887 -1.175 -3.315 1.00 92.50 83 SER A O 1
ATOM 624 N N . GLY A 1 84 ? 17.418 0.704 -2.201 1.00 92.94 84 GLY A N 1
ATOM 625 C CA . GLY A 1 84 ? 16.104 0.256 -1.747 1.00 92.94 84 GLY A CA 1
ATOM 626 C C . GLY A 1 84 ? 15.121 0.074 -2.905 1.00 92.94 84 GLY A C 1
ATOM 627 O O . GLY A 1 84 ? 14.361 -0.892 -2.919 1.00 92.94 84 GLY A O 1
ATOM 628 N N . TYR A 1 85 ? 15.157 0.953 -3.906 1.00 93.12 85 TYR A N 1
ATOM 629 C CA . TYR A 1 85 ? 14.365 0.799 -5.125 1.00 93.12 85 TYR A CA 1
ATOM 630 C C . TYR A 1 85 ? 14.843 -0.370 -5.992 1.00 93.12 85 TYR A C 1
ATOM 632 O O . TYR A 1 85 ? 13.999 -1.078 -6.542 1.00 93.12 85 TYR A O 1
ATOM 640 N N . ASP A 1 86 ? 16.151 -0.619 -6.067 1.00 92.06 86 ASP A N 1
ATOM 641 C CA . ASP A 1 86 ? 16.701 -1.792 -6.760 1.00 92.06 86 ASP A CA 1
ATOM 642 C C . ASP A 1 86 ? 16.249 -3.109 -6.106 1.00 92.06 86 ASP A C 1
ATOM 644 O O . ASP A 1 86 ? 16.004 -4.090 -6.800 1.00 92.06 86 ASP A O 1
ATOM 648 N N . GLU A 1 87 ? 16.078 -3.135 -4.781 1.00 93.81 87 GLU A N 1
ATOM 649 C CA . GLU A 1 87 ? 15.561 -4.301 -4.049 1.00 93.81 87 GLU A CA 1
ATOM 650 C C . GLU A 1 87 ? 14.035 -4.453 -4.141 1.00 93.81 87 GLU A C 1
ATOM 652 O O . GLU A 1 87 ? 13.510 -5.565 -4.104 1.00 93.81 87 GLU A O 1
ATOM 657 N N . VAL A 1 88 ? 13.293 -3.341 -4.183 1.00 95.50 88 VAL A N 1
ATOM 658 C CA . VAL A 1 88 ? 11.833 -3.365 -4.002 1.00 95.50 88 VAL A CA 1
ATOM 659 C C . VAL A 1 88 ? 11.067 -3.221 -5.308 1.00 95.50 88 VAL A C 1
ATOM 661 O O . VAL A 1 88 ? 9.980 -3.789 -5.411 1.00 95.50 88 VAL A O 1
ATOM 664 N N . VAL A 1 89 ? 11.573 -2.467 -6.282 1.00 95.00 89 VAL A N 1
ATOM 665 C CA . VAL A 1 89 ? 10.800 -1.989 -7.440 1.00 95.00 89 VAL A CA 1
ATOM 666 C C . VAL A 1 89 ? 11.361 -2.483 -8.767 1.00 95.00 89 VAL A C 1
ATOM 668 O O . VAL A 1 89 ? 10.577 -2.961 -9.589 1.00 95.00 89 VAL A O 1
ATOM 671 N N . TRP A 1 90 ? 12.668 -2.358 -8.996 1.00 93.62 90 TRP A N 1
ATOM 672 C CA . TRP A 1 90 ? 13.242 -2.569 -10.326 1.00 93.62 90 TRP A CA 1
ATOM 673 C C . TRP A 1 90 ? 13.540 -4.040 -10.613 1.00 93.62 90 TRP A C 1
ATOM 675 O O . TRP A 1 90 ? 14.186 -4.720 -9.824 1.00 93.62 90 TRP A O 1
ATOM 685 N N . ALA A 1 91 ? 13.083 -4.526 -11.764 1.00 93.25 91 ALA A N 1
ATOM 686 C CA . ALA A 1 91 ? 13.339 -5.867 -12.274 1.00 93.25 91 ALA A CA 1
ATOM 687 C C . ALA A 1 91 ? 14.848 -6.121 -12.433 1.00 93.25 91 ALA A C 1
ATOM 689 O O . ALA A 1 91 ? 15.552 -5.349 -13.093 1.00 93.25 91 ALA A O 1
ATOM 690 N N . GLY A 1 92 ? 15.324 -7.210 -11.826 1.00 90.25 92 GLY A N 1
ATOM 691 C CA . GLY A 1 92 ? 16.734 -7.595 -11.801 1.00 90.25 92 GLY A CA 1
ATOM 692 C C . GLY A 1 92 ? 17.242 -8.222 -13.110 1.00 90.25 92 GLY A C 1
ATOM 693 O O . GLY A 1 92 ? 16.500 -8.341 -14.085 1.00 90.25 92 GLY A O 1
ATOM 694 N N . PRO A 1 93 ? 18.516 -8.655 -13.145 1.00 92.00 93 PRO A N 1
ATOM 695 C CA . PRO A 1 93 ? 19.149 -9.215 -14.343 1.00 92.00 93 PRO A CA 1
ATOM 696 C C . PRO A 1 93 ? 18.605 -10.592 -14.759 1.00 92.00 93 PRO A C 1
ATOM 698 O O . PRO A 1 93 ? 18.796 -10.986 -15.907 1.00 92.00 93 PRO A O 1
ATOM 701 N N . ASP A 1 94 ? 17.920 -11.301 -13.857 1.00 92.25 94 ASP A N 1
ATOM 702 C CA . ASP A 1 94 ? 17.330 -12.623 -14.119 1.00 92.25 94 ASP A CA 1
ATOM 703 C C . ASP A 1 94 ? 16.033 -12.556 -14.952 1.00 92.25 94 ASP A C 1
ATOM 705 O O . ASP A 1 94 ? 15.520 -13.579 -15.404 1.00 92.25 94 ASP A O 1
ATOM 709 N N . GLU A 1 95 ? 15.504 -11.353 -15.182 1.00 94.06 95 GLU A N 1
ATOM 710 C CA . GLU A 1 95 ? 14.326 -11.109 -16.014 1.00 94.06 95 GLU A CA 1
ATOM 711 C C . GLU A 1 95 ? 14.679 -11.027 -17.515 1.00 94.06 95 GLU A C 1
ATOM 713 O O . GLU A 1 95 ? 15.827 -10.730 -17.880 1.00 94.06 95 GLU A O 1
ATOM 718 N N . PRO A 1 96 ? 13.705 -11.232 -18.429 1.00 92.12 96 PRO A N 1
ATOM 719 C CA . PRO A 1 96 ? 13.912 -11.051 -19.861 1.00 92.12 96 PRO A CA 1
ATOM 720 C C . PRO A 1 96 ? 14.508 -9.680 -20.189 1.00 92.12 96 PRO A C 1
ATOM 722 O O . PRO A 1 96 ? 14.095 -8.662 -19.637 1.00 92.12 96 PRO A O 1
ATOM 725 N N . THR A 1 97 ? 15.429 -9.620 -21.153 1.00 91.31 97 THR A N 1
ATOM 726 C CA . THR A 1 97 ? 16.200 -8.402 -21.476 1.00 91.31 97 THR A CA 1
ATOM 727 C C . THR A 1 97 ? 15.338 -7.174 -21.795 1.00 91.31 97 THR A C 1
ATOM 729 O O . THR A 1 97 ? 15.747 -6.043 -21.536 1.00 91.31 97 THR A O 1
ATOM 732 N N . TRP A 1 98 ? 14.131 -7.365 -22.335 1.00 86.44 98 TRP A N 1
ATOM 733 C CA . TRP A 1 98 ? 13.195 -6.269 -22.605 1.00 86.44 98 TRP A CA 1
ATOM 734 C C . TRP A 1 98 ? 12.595 -5.647 -21.330 1.00 86.44 98 TRP A C 1
ATOM 736 O O . TRP A 1 98 ? 12.148 -4.498 -21.370 1.00 86.44 98 TRP A O 1
ATOM 746 N N . PHE A 1 99 ? 12.592 -6.395 -20.225 1.00 88.69 99 PHE A N 1
ATOM 747 C CA . PHE A 1 99 ? 11.947 -6.068 -18.956 1.00 88.69 99 PHE A CA 1
ATOM 748 C C . PHE A 1 99 ? 12.927 -5.738 -17.823 1.00 88.69 99 PHE A C 1
ATOM 750 O O . PHE A 1 99 ? 12.512 -5.127 -16.846 1.00 88.69 99 PHE A O 1
ATOM 757 N N . GLN A 1 100 ? 14.215 -6.068 -17.955 1.00 91.81 100 GLN A N 1
ATOM 758 C CA . GLN A 1 100 ? 15.257 -5.633 -17.012 1.00 91.81 100 GLN A CA 1
ATOM 759 C C . GLN A 1 100 ? 15.187 -4.115 -16.773 1.00 91.81 100 GLN A C 1
ATOM 761 O O . GLN A 1 100 ? 14.982 -3.354 -17.722 1.00 91.81 100 GLN A O 1
ATOM 766 N N . GLU A 1 101 ? 15.341 -3.681 -15.517 1.00 88.69 101 GLU A N 1
ATOM 767 C CA . GLU A 1 101 ? 15.114 -2.297 -15.042 1.00 88.69 101 GLU A CA 1
ATOM 768 C C . GLU A 1 101 ? 13.660 -1.788 -15.206 1.00 88.69 101 GLU A C 1
ATOM 770 O O . GLU A 1 101 ? 13.372 -0.604 -15.033 1.00 88.69 101 GLU A O 1
ATOM 775 N N . GLY A 1 102 ? 12.729 -2.663 -15.587 1.00 90.56 102 GLY A N 1
ATOM 776 C CA . GLY A 1 102 ? 11.288 -2.439 -15.537 1.00 90.56 102 GLY A CA 1
ATOM 777 C C . GLY A 1 102 ? 10.729 -2.681 -14.136 1.00 90.56 102 GLY A C 1
ATOM 778 O O . GLY A 1 102 ? 11.465 -2.727 -13.157 1.00 90.56 102 GLY A O 1
ATOM 779 N N . THR A 1 103 ? 9.417 -2.837 -14.009 1.00 94.31 103 THR A N 1
ATOM 780 C CA . THR A 1 103 ? 8.769 -3.154 -12.727 1.00 94.31 103 THR A CA 1
ATOM 781 C C . THR A 1 103 ? 7.424 -3.833 -12.951 1.00 94.31 103 THR A C 1
ATOM 783 O O . THR A 1 103 ? 6.788 -3.631 -13.988 1.00 94.31 103 THR A O 1
ATOM 786 N N . TYR A 1 104 ? 6.956 -4.625 -11.991 1.00 93.88 104 TYR A N 1
ATOM 787 C CA . TYR A 1 104 ? 5.586 -5.123 -12.010 1.00 93.88 104 TYR A CA 1
ATOM 788 C C . TYR A 1 104 ? 4.655 -4.144 -11.303 1.00 93.88 104 TYR A C 1
ATOM 790 O O . TYR A 1 104 ? 4.944 -3.685 -10.200 1.00 93.88 104 TYR A O 1
ATOM 798 N N . LEU A 1 105 ? 3.505 -3.875 -11.917 1.00 94.06 105 LEU A N 1
ATOM 799 C CA . LEU A 1 105 ? 2.450 -3.034 -11.368 1.00 94.06 105 LEU A CA 1
ATOM 800 C C . LEU A 1 105 ? 1.255 -3.893 -10.964 1.00 94.06 105 LEU A C 1
ATOM 802 O O . LEU A 1 105 ? 0.563 -4.457 -11.815 1.00 94.06 105 LEU A O 1
ATOM 806 N N . GLY A 1 106 ? 0.980 -3.944 -9.664 1.00 90.75 106 GLY A N 1
ATOM 807 C CA . GLY A 1 106 ? -0.266 -4.461 -9.109 1.00 90.75 106 GLY A CA 1
ATOM 808 C C . GLY A 1 106 ? -1.312 -3.354 -9.013 1.00 90.75 106 GLY A C 1
ATOM 809 O O . GLY A 1 106 ? -1.081 -2.330 -8.371 1.00 90.75 106 GLY A O 1
ATOM 810 N N . TYR A 1 107 ? -2.474 -3.563 -9.628 1.00 90.94 107 TYR A N 1
ATOM 811 C CA . TYR A 1 107 ? -3.606 -2.639 -9.609 1.00 90.94 107 TYR A CA 1
ATOM 812 C C . TYR A 1 107 ? -4.816 -3.272 -8.925 1.00 90.94 107 TYR A C 1
ATOM 814 O O . TYR A 1 107 ? -5.176 -4.415 -9.220 1.00 90.94 107 TYR A O 1
ATOM 822 N N . ARG A 1 108 ? -5.502 -2.513 -8.062 1.00 91.12 108 ARG A N 1
ATOM 823 C CA . ARG A 1 108 ? -6.852 -2.852 -7.591 1.00 91.12 108 ARG A CA 1
ATOM 824 C C . ARG A 1 108 ? -7.738 -1.615 -7.518 1.00 91.12 108 ARG A C 1
ATOM 826 O O . ARG A 1 108 ? -7.343 -0.607 -6.945 1.00 91.12 108 ARG A O 1
ATOM 833 N N . LYS A 1 109 ? -8.974 -1.735 -8.005 1.00 90.31 109 LYS A N 1
ATOM 834 C CA . LYS A 1 109 ? -10.058 -0.801 -7.671 1.00 90.31 109 LYS A CA 1
ATOM 835 C C . LYS A 1 109 ? -10.756 -1.342 -6.428 1.00 90.31 109 LYS A C 1
ATOM 837 O O . LYS A 1 109 ? -11.315 -2.441 -6.469 1.00 90.31 109 LYS A O 1
ATOM 842 N N . ILE A 1 110 ? -10.685 -0.608 -5.326 1.00 94.69 110 ILE A N 1
ATOM 843 C CA . ILE A 1 110 ? -11.226 -1.012 -4.028 1.00 94.69 110 ILE A CA 1
ATOM 844 C C . ILE A 1 110 ? -12.295 0.002 -3.633 1.00 94.69 110 ILE A C 1
ATOM 846 O O . ILE A 1 110 ? -11.961 1.149 -3.360 1.00 94.69 110 ILE A O 1
ATOM 850 N N . LYS A 1 111 ? -13.566 -0.409 -3.597 1.00 93.88 111 LYS A N 1
ATOM 851 C CA . LYS A 1 111 ? -14.656 0.413 -3.058 1.00 93.88 111 LYS A CA 1
ATOM 852 C C . LYS A 1 111 ? -14.480 0.535 -1.547 1.00 93.88 111 LYS A C 1
ATOM 854 O O . LYS A 1 111 ? -14.228 -0.473 -0.889 1.00 93.88 111 LYS A O 1
ATOM 859 N N . MET A 1 112 ? -14.624 1.742 -1.014 1.00 95.88 112 MET A N 1
ATOM 860 C CA . MET A 1 112 ? -14.599 2.028 0.422 1.00 95.88 112 MET A CA 1
ATOM 861 C C . MET A 1 112 ? -16.024 2.343 0.880 1.00 95.88 112 MET A C 1
ATOM 863 O O . MET A 1 112 ? -16.699 3.176 0.283 1.00 95.88 112 MET A O 1
ATOM 867 N N . LEU A 1 113 ? -16.496 1.656 1.917 1.00 94.88 113 LEU A N 1
ATOM 868 C CA . LEU A 1 113 ? -17.837 1.811 2.483 1.00 94.88 113 LEU A CA 1
ATOM 869 C C . LEU A 1 113 ? -17.827 2.965 3.495 1.00 94.88 113 LEU A C 1
ATOM 871 O O . LEU A 1 113 ? -17.811 2.744 4.708 1.00 94.88 113 LEU A O 1
ATOM 875 N N . LEU A 1 114 ? -17.765 4.200 2.986 1.00 93.19 114 LEU A N 1
ATOM 876 C CA . LEU A 1 114 ? -17.556 5.408 3.795 1.00 93.19 114 LEU A CA 1
ATOM 877 C C . LEU A 1 114 ? -18.652 5.603 4.849 1.00 93.19 114 LEU A C 1
ATOM 879 O O . LEU A 1 114 ? -18.363 5.954 5.985 1.00 93.19 114 LEU A O 1
ATOM 883 N N . GLU A 1 115 ? -19.903 5.282 4.527 1.00 90.50 115 GLU A N 1
ATOM 884 C CA . GLU A 1 115 ? -21.032 5.457 5.441 1.00 90.50 115 GLU A CA 1
ATOM 885 C C . GLU A 1 115 ? -20.973 4.498 6.641 1.00 90.50 115 GLU A C 1
ATOM 887 O O . GLU A 1 115 ? -21.507 4.798 7.713 1.00 90.50 115 GLU A O 1
ATOM 892 N N . ILE A 1 116 ? -20.365 3.324 6.460 1.00 93.38 116 ILE A N 1
ATOM 893 C CA . ILE A 1 116 ? -20.122 2.354 7.537 1.00 93.38 116 ILE A CA 1
ATOM 894 C C . ILE A 1 116 ? -18.918 2.818 8.359 1.00 93.38 116 ILE A C 1
ATOM 896 O O . ILE A 1 116 ? -18.971 2.854 9.590 1.00 93.38 116 ILE A O 1
ATOM 900 N N . TRP A 1 117 ? -17.854 3.235 7.674 1.00 96.56 117 TRP A N 1
ATOM 901 C CA . TRP A 1 117 ? -16.635 3.731 8.298 1.00 96.56 117 TRP A CA 1
ATOM 902 C C . TRP A 1 117 ? -16.879 4.941 9.206 1.00 96.56 117 TRP A C 1
ATOM 904 O O . TRP A 1 117 ? -16.452 4.940 10.360 1.00 96.56 117 TRP A O 1
ATOM 914 N N . ASP A 1 118 ? -17.631 5.934 8.733 1.00 94.69 118 ASP A N 1
ATOM 915 C CA . ASP A 1 118 ? -17.883 7.189 9.453 1.00 94.69 118 ASP A CA 1
ATOM 916 C C . ASP A 1 118 ? -18.745 7.008 10.710 1.00 94.69 118 ASP A C 1
ATOM 918 O O . ASP A 1 118 ? -18.738 7.858 11.599 1.00 94.69 118 ASP A O 1
ATOM 922 N N . ARG A 1 119 ? -19.476 5.890 10.812 1.00 95.94 119 ARG A N 1
ATOM 923 C CA . ARG A 1 119 ? -20.245 5.516 12.012 1.00 95.94 119 ARG A CA 1
ATOM 924 C C . ARG A 1 119 ? -19.441 4.685 13.011 1.00 95.94 119 ARG A C 1
ATOM 926 O O . ARG A 1 119 ? -19.919 4.456 14.120 1.00 95.94 119 ARG A O 1
ATOM 933 N N . SER A 1 120 ? -18.258 4.219 12.622 1.00 97.56 120 SER A N 1
ATOM 934 C CA . SER A 1 120 ? -17.382 3.426 13.483 1.00 97.56 120 SER A CA 1
ATOM 935 C C . SER A 1 120 ? -16.678 4.325 14.498 1.00 97.56 120 SER A C 1
ATOM 937 O O . SER A 1 120 ? -16.389 5.490 14.216 1.00 97.56 120 SER A O 1
ATOM 939 N N . SER A 1 121 ? -16.394 3.798 15.691 1.00 98.25 121 SER A N 1
ATOM 940 C CA . SER A 1 121 ? -15.673 4.569 16.705 1.00 98.25 121 SER A CA 1
ATOM 941 C C . SER A 1 121 ? -14.245 4.877 16.239 1.00 98.25 121 SER A C 1
ATOM 943 O O . SER A 1 121 ? -13.667 4.134 15.445 1.00 98.25 121 SER A O 1
ATOM 945 N N . LEU A 1 122 ? -13.637 5.953 16.752 1.00 98.00 122 LEU A N 1
ATOM 946 C CA . LEU A 1 122 ? -12.235 6.255 16.438 1.00 98.00 122 LEU A CA 1
ATOM 947 C C . LEU A 1 122 ? -11.313 5.083 16.809 1.00 98.00 122 LEU A C 1
ATOM 949 O O . LEU A 1 122 ? -10.404 4.769 16.048 1.00 98.00 122 LEU A O 1
ATOM 953 N N . LEU A 1 123 ? -11.576 4.415 17.937 1.00 97.94 123 LEU A N 1
ATOM 954 C CA . LEU A 1 123 ? -10.811 3.244 18.356 1.00 97.94 123 LEU A CA 1
ATOM 955 C C . LEU A 1 123 ? -10.928 2.109 17.333 1.00 97.94 123 LEU A C 1
ATOM 957 O O . LEU A 1 123 ? -9.908 1.566 16.933 1.00 97.94 123 LEU A O 1
ATOM 961 N N . ASP A 1 124 ? -12.133 1.805 16.840 1.00 98.19 124 ASP A N 1
ATOM 962 C CA . ASP A 1 124 ? -12.317 0.766 15.816 1.00 98.19 124 ASP A CA 1
ATOM 963 C C . ASP A 1 124 ? -11.576 1.100 14.519 1.00 98.19 124 ASP A C 1
ATOM 965 O O . ASP A 1 124 ? -10.967 0.219 13.903 1.00 98.19 124 ASP A O 1
ATOM 969 N N . GLN A 1 125 ? -11.592 2.374 14.118 1.00 98.56 125 GLN A N 1
ATOM 970 C CA . GLN A 1 125 ? -10.866 2.850 12.944 1.00 98.56 125 GLN A CA 1
ATOM 971 C C . GLN A 1 125 ? -9.347 2.696 13.117 1.00 98.56 125 GLN A C 1
ATOM 973 O O . GLN A 1 125 ? -8.662 2.202 12.219 1.00 98.56 125 GLN A O 1
ATOM 978 N N . GLU A 1 126 ? -8.807 3.097 14.268 1.00 98.56 126 GLU A N 1
ATOM 979 C CA . GLU A 1 126 ? -7.378 2.972 14.566 1.00 98.56 126 GLU A CA 1
ATOM 980 C C . GLU A 1 126 ? -6.943 1.511 14.737 1.00 98.56 126 GLU A C 1
ATOM 982 O O . GLU A 1 126 ? -5.898 1.137 14.202 1.00 98.56 126 GLU A O 1
ATOM 987 N N . ASP A 1 127 ? -7.761 0.666 15.372 1.00 98.50 127 ASP A N 1
ATOM 988 C CA . ASP A 1 127 ? -7.520 -0.775 15.515 1.00 98.50 127 ASP A CA 1
ATOM 989 C C . ASP A 1 127 ? -7.519 -1.485 14.155 1.00 98.50 127 ASP A C 1
ATOM 991 O O . ASP A 1 127 ? -6.724 -2.398 13.926 1.00 98.50 127 ASP A O 1
ATOM 995 N N . THR A 1 128 ? -8.377 -1.046 13.227 1.00 98.69 128 THR A N 1
ATOM 996 C CA . THR A 1 128 ? -8.425 -1.574 11.855 1.00 98.69 128 THR A CA 1
ATOM 997 C C . THR A 1 128 ? -7.091 -1.384 11.138 1.00 98.69 128 THR A C 1
ATOM 999 O O . THR A 1 128 ? -6.619 -2.289 10.449 1.00 98.69 128 THR A O 1
ATOM 1002 N N . PHE A 1 129 ? -6.433 -0.237 11.326 1.00 98.56 129 PHE A N 1
ATOM 1003 C CA . PHE A 1 129 ? -5.144 0.034 10.692 1.00 98.56 129 PHE A CA 1
ATOM 1004 C C . PHE A 1 129 ? -3.934 -0.404 11.527 1.00 98.56 129 PHE A C 1
ATOM 1006 O O . PHE A 1 129 ? -2.936 -0.828 10.947 1.00 98.56 129 PHE A O 1
ATOM 1013 N N . GLY A 1 130 ? -3.989 -0.317 12.857 1.00 98.25 130 GLY A N 1
ATOM 1014 C CA . GLY A 1 130 ? -2.820 -0.415 13.744 1.00 98.25 130 GLY A CA 1
ATOM 1015 C C . GLY A 1 130 ? -1.996 0.881 13.797 1.00 98.25 130 GLY A C 1
ATOM 1016 O O . GLY A 1 130 ? -0.782 0.869 14.013 1.00 98.25 130 GLY A O 1
ATOM 1017 N N . ARG A 1 131 ? -2.623 2.029 13.526 1.00 98.50 131 ARG A N 1
ATOM 1018 C CA . ARG A 1 131 ? -1.994 3.358 13.589 1.00 98.50 131 ARG A CA 1
ATOM 1019 C C . ARG A 1 131 ? -2.986 4.371 14.142 1.00 98.50 131 ARG A C 1
ATOM 1021 O O . ARG A 1 131 ? -4.187 4.223 13.959 1.00 98.50 131 ARG A O 1
ATOM 1028 N N . LYS A 1 132 ? -2.473 5.421 14.781 1.00 98.31 132 LYS A N 1
ATOM 1029 C CA . LYS A 1 132 ? -3.272 6.581 15.178 1.00 98.31 132 LYS A CA 1
ATOM 1030 C C . LYS A 1 132 ? -3.707 7.359 13.944 1.00 98.31 132 LYS A C 1
ATOM 1032 O O . LYS A 1 132 ? -2.876 7.624 13.072 1.00 98.31 132 LYS A O 1
ATOM 1037 N N . LYS A 1 133 ? -4.974 7.766 13.878 1.00 97.19 133 LYS A N 1
ATOM 1038 C CA . LYS A 1 133 ? -5.537 8.446 12.702 1.00 97.19 133 LYS A CA 1
ATOM 1039 C C . LYS A 1 133 ? -4.891 9.809 12.481 1.00 97.19 133 LYS A C 1
ATOM 1041 O O . LYS A 1 133 ? -4.525 10.146 11.358 1.00 97.19 133 LYS A O 1
ATOM 1046 N N . GLU A 1 134 ? -4.717 10.581 13.551 1.00 94.88 134 GLU A N 1
ATOM 1047 C CA . GLU A 1 134 ? -4.170 11.939 13.490 1.00 94.88 134 GLU A CA 1
ATOM 1048 C C . GLU A 1 134 ? -2.663 11.935 13.207 1.00 94.88 134 GLU A C 1
ATOM 1050 O O . GLU A 1 134 ? -2.241 12.367 12.132 1.00 94.88 134 GLU A O 1
ATOM 1055 N N . SER A 1 135 ? -1.848 11.395 14.121 1.00 96.25 135 SER A N 1
ATOM 1056 C CA . SER A 1 135 ? -0.387 11.442 13.979 1.00 96.25 135 SER A CA 1
ATOM 1057 C C . SER A 1 135 ? 0.148 10.487 12.911 1.00 96.25 135 SER A C 1
ATOM 1059 O O . SER A 1 135 ? 1.197 10.745 12.324 1.00 96.25 135 SER A O 1
ATOM 1061 N N . GLY A 1 136 ? -0.562 9.391 12.632 1.00 96.88 136 GLY A N 1
ATOM 1062 C CA . GLY A 1 136 ? -0.069 8.285 11.813 1.00 96.88 136 GLY A CA 1
ATOM 1063 C C . GLY A 1 136 ? 0.857 7.334 12.571 1.00 96.88 136 GLY A C 1
ATOM 1064 O O . GLY A 1 136 ? 1.311 6.355 11.988 1.00 96.88 136 GLY A O 1
ATOM 1065 N N . ALA A 1 137 ? 1.151 7.573 13.852 1.00 98.06 137 ALA A N 1
ATOM 1066 C CA . ALA A 1 137 ? 2.059 6.735 14.631 1.00 98.06 137 ALA A CA 1
ATOM 1067 C C . ALA A 1 137 ? 1.487 5.330 14.859 1.00 98.06 137 ALA A C 1
ATOM 1069 O O . ALA A 1 137 ? 0.303 5.166 15.155 1.00 98.06 137 ALA A O 1
ATOM 1070 N N . ALA A 1 138 ? 2.332 4.307 14.754 1.00 98.12 138 ALA A N 1
ATOM 1071 C CA . ALA A 1 138 ? 1.946 2.942 15.107 1.00 98.12 138 ALA A CA 1
ATOM 1072 C C . ALA A 1 138 ? 1.697 2.803 16.614 1.00 98.12 138 ALA A C 1
ATOM 1074 O O . ALA A 1 138 ? 2.245 3.557 17.421 1.00 98.12 138 ALA A O 1
ATOM 1075 N N . TYR A 1 139 ? 0.914 1.807 17.029 1.00 97.94 139 TYR A N 1
ATOM 1076 C CA . TYR A 1 139 ? 0.687 1.602 18.459 1.00 97.94 139 TYR A CA 1
ATOM 1077 C C . TYR A 1 139 ? 1.989 1.337 19.220 1.00 97.94 139 TYR A C 1
ATOM 1079 O O . TYR A 1 139 ? 2.834 0.531 18.822 1.00 97.94 139 TYR A O 1
ATOM 1087 N N . GLY A 1 140 ? 2.148 2.062 20.330 1.00 96.62 140 GLY A N 1
ATOM 1088 C CA . GLY A 1 140 ? 3.372 2.091 21.125 1.00 96.62 140 GLY A CA 1
ATOM 1089 C C . GLY A 1 140 ? 4.465 3.035 20.620 1.00 96.62 140 GLY A C 1
ATOM 1090 O O . GLY A 1 140 ? 5.560 2.969 21.178 1.00 96.62 140 GLY A O 1
ATOM 1091 N N . ARG A 1 141 ? 4.180 3.868 19.611 1.00 97.75 141 ARG A N 1
ATOM 1092 C CA . ARG A 1 141 ? 5.039 4.939 19.080 1.00 97.75 141 ARG A CA 1
ATOM 1093 C C . ARG A 1 141 ? 4.383 6.312 19.243 1.00 97.75 141 ARG A C 1
ATOM 1095 O O . ARG A 1 141 ? 3.186 6.392 19.533 1.00 97.75 141 ARG A O 1
ATOM 1102 N N . GLN A 1 142 ? 5.173 7.371 19.082 1.00 96.06 142 GLN A N 1
ATOM 1103 C CA . GLN A 1 142 ? 4.699 8.757 19.126 1.00 96.06 142 GLN A CA 1
ATOM 1104 C C . GLN A 1 142 ? 4.685 9.392 17.737 1.00 96.06 142 GLN A C 1
ATOM 1106 O O . GLN A 1 142 ? 3.718 10.075 17.405 1.00 96.06 142 GLN A O 1
ATOM 1111 N N . GLU A 1 143 ? 5.682 9.079 16.908 1.00 95.94 143 GLU A N 1
ATOM 1112 C CA . GLU A 1 143 ? 5.843 9.670 15.579 1.00 95.94 143 GLU A CA 1
ATOM 1113 C C . GLU A 1 143 ? 5.461 8.703 14.447 1.00 95.94 143 GLU A C 1
ATOM 1115 O O . GLU A 1 143 ? 5.503 7.476 14.582 1.00 95.94 143 GLU A O 1
ATOM 1120 N N . GLU A 1 144 ? 5.088 9.269 13.297 1.00 95.19 144 GLU A N 1
ATOM 1121 C CA . GLU A 1 144 ? 4.618 8.537 12.113 1.00 95.19 144 GLU A CA 1
ATOM 1122 C C . GLU A 1 144 ? 5.632 7.495 11.605 1.00 95.19 144 GLU A C 1
ATOM 1124 O O . GLU A 1 144 ? 5.278 6.335 11.351 1.00 95.19 144 GLU A O 1
ATOM 1129 N N . PHE A 1 145 ? 6.887 7.924 11.462 1.00 96.00 145 PHE A N 1
ATOM 1130 C CA . PHE A 1 145 ? 7.956 7.165 10.811 1.00 96.00 145 PHE A CA 1
ATOM 1131 C C . PHE A 1 145 ? 8.735 6.261 11.771 1.00 96.00 145 PHE A C 1
ATOM 1133 O O . PHE A 1 145 ? 9.692 5.600 11.368 1.00 96.00 145 PHE A O 1
ATOM 1140 N N . GLU A 1 146 ? 8.335 6.191 13.044 1.00 96.38 146 GLU A N 1
ATOM 1141 C CA . GLU A 1 146 ? 8.942 5.238 13.965 1.00 96.38 146 GLU A CA 1
ATOM 1142 C C . GLU A 1 146 ? 8.652 3.784 13.539 1.00 96.38 146 GLU A C 1
ATOM 1144 O O . GLU A 1 146 ? 7.531 3.455 13.127 1.00 96.38 146 GLU A O 1
ATOM 1149 N N . PRO A 1 147 ? 9.623 2.864 13.698 1.00 95.06 147 PRO A N 1
ATOM 1150 C CA . PRO A 1 147 ? 9.430 1.463 13.348 1.00 95.06 147 PRO A CA 1
ATOM 1151 C C . PRO A 1 147 ? 8.266 0.820 14.110 1.00 95.06 147 PRO A C 1
ATOM 1153 O O . PRO A 1 147 ? 8.190 0.876 15.344 1.00 95.06 147 PRO A O 1
ATOM 1156 N N . VAL A 1 148 ? 7.389 0.137 13.376 1.00 96.88 148 VAL A N 1
ATOM 1157 C CA . VAL A 1 148 ? 6.229 -0.573 13.935 1.00 96.88 148 VAL A CA 1
ATOM 1158 C C . VAL A 1 148 ? 6.680 -1.677 14.895 1.00 96.88 148 VAL A C 1
ATOM 1160 O O . VAL A 1 148 ? 7.505 -2.519 14.546 1.00 96.88 148 VAL A O 1
ATOM 1163 N N . ILE A 1 149 ? 6.086 -1.722 16.091 1.00 96.62 149 ILE A N 1
ATOM 1164 C CA . ILE A 1 149 ? 6.273 -2.816 17.052 1.00 96.62 149 ILE A CA 1
ATOM 1165 C C . ILE A 1 149 ? 5.123 -3.812 16.864 1.00 96.62 149 ILE A C 1
ATOM 1167 O O . ILE A 1 149 ? 4.012 -3.570 17.334 1.00 96.62 149 ILE A O 1
ATOM 1171 N N . LEU A 1 150 ? 5.380 -4.927 16.170 1.00 96.50 150 LEU A N 1
ATOM 1172 C CA . LEU A 1 150 ? 4.345 -5.895 15.759 1.00 96.50 150 LEU A CA 1
ATOM 1173 C C . LEU A 1 150 ? 3.587 -6.547 16.921 1.00 96.50 150 LEU A C 1
ATOM 1175 O O . LEU A 1 150 ? 2.434 -6.931 16.744 1.00 96.50 150 LEU A O 1
ATOM 1179 N N . SER A 1 151 ? 4.209 -6.670 18.096 1.00 97.00 151 SER A N 1
ATOM 1180 C CA . SER A 1 151 ? 3.572 -7.223 19.300 1.00 97.00 151 SER A CA 1
ATOM 1181 C C . SER A 1 151 ? 2.575 -6.271 19.963 1.00 97.00 151 SER A C 1
ATOM 1183 O O . SER A 1 151 ? 1.803 -6.706 20.809 1.00 97.00 151 SER A O 1
ATOM 1185 N N . LYS A 1 152 ? 2.589 -4.984 19.593 1.00 97.38 152 LYS A N 1
ATOM 1186 C CA . LYS A 1 152 ? 1.668 -3.960 20.107 1.00 97.38 152 LYS A CA 1
ATOM 1187 C C . LYS A 1 152 ? 0.500 -3.664 19.160 1.00 97.38 152 LYS A C 1
ATOM 1189 O O . LYS A 1 152 ? -0.313 -2.807 19.481 1.00 97.38 152 LYS A O 1
ATOM 1194 N N . GLN A 1 153 ? 0.439 -4.320 17.999 1.00 97.88 153 GLN A N 1
ATOM 1195 C CA . GLN A 1 153 ? -0.629 -4.112 17.019 1.00 97.88 153 GLN A CA 1
ATOM 1196 C C . GLN A 1 153 ? -1.751 -5.144 17.204 1.00 97.88 153 GLN A C 1
ATOM 1198 O O . GLN A 1 153 ? -1.437 -6.298 17.521 1.00 97.88 153 GLN A O 1
ATOM 1203 N N . PRO A 1 154 ? -3.024 -4.787 16.945 1.00 98.19 154 PRO A N 1
ATOM 1204 C CA . PRO A 1 154 ? -4.111 -5.760 16.880 1.00 98.19 154 PRO A CA 1
ATOM 1205 C C . PRO A 1 154 ? -3.795 -6.863 15.869 1.00 98.19 154 P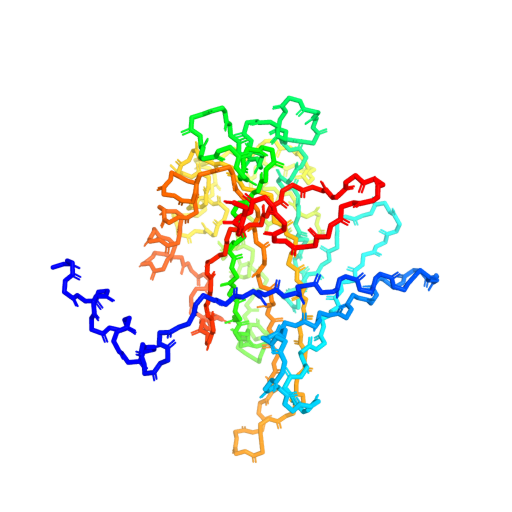RO A C 1
ATOM 1207 O O . PRO A 1 154 ? -3.178 -6.603 14.831 1.00 98.19 154 PRO A O 1
ATOM 1210 N N . ILE A 1 155 ? -4.179 -8.102 16.186 1.00 97.50 155 ILE A N 1
ATOM 1211 C CA . ILE A 1 155 ? -3.728 -9.300 15.461 1.00 97.50 155 ILE A CA 1
ATOM 1212 C C . ILE A 1 155 ? -4.127 -9.314 13.976 1.00 97.50 155 ILE A C 1
ATOM 1214 O O . ILE A 1 155 ? -3.408 -9.879 13.152 1.00 97.50 155 ILE A O 1
ATOM 1218 N N . ASP A 1 156 ? -5.242 -8.672 13.655 1.00 98.00 156 ASP A N 1
ATOM 1219 C CA . ASP A 1 156 ? -5.899 -8.568 12.353 1.00 98.00 156 ASP A CA 1
ATOM 1220 C C . ASP A 1 156 ? -5.810 -7.160 11.735 1.00 98.00 156 ASP A C 1
ATOM 1222 O O . ASP A 1 156 ? -6.382 -6.913 10.673 1.00 98.00 156 ASP A O 1
ATOM 1226 N N . SER A 1 157 ? -5.056 -6.249 12.364 1.00 98.56 157 SER A N 1
ATOM 1227 C CA . SER A 1 157 ? -4.828 -4.901 11.838 1.00 98.56 157 SER A CA 1
ATOM 1228 C C . SER A 1 157 ? -4.072 -4.918 10.508 1.00 98.56 157 SER A C 1
ATOM 1230 O O . SER A 1 157 ? -3.120 -5.684 10.303 1.00 98.56 157 SER A O 1
ATOM 1232 N N . HIS A 1 158 ? -4.448 -3.998 9.622 1.00 98.50 158 HIS A N 1
ATOM 1233 C CA . HIS A 1 158 ? -3.909 -3.879 8.269 1.00 98.50 158 HIS A CA 1
ATOM 1234 C C . HIS A 1 158 ? -2.374 -3.782 8.247 1.00 98.50 158 HIS A C 1
ATOM 1236 O O . HIS A 1 158 ? -1.701 -4.519 7.520 1.00 98.50 158 HIS A O 1
ATOM 1242 N N . VAL A 1 159 ? -1.789 -2.908 9.081 1.00 97.88 159 VAL A N 1
ATOM 1243 C CA . VAL A 1 159 ? -0.331 -2.703 9.142 1.00 97.88 159 VAL A CA 1
ATOM 1244 C C . VAL A 1 159 ? 0.388 -3.939 9.670 1.00 97.88 159 VAL A C 1
ATOM 1246 O O . VAL A 1 159 ? 1.459 -4.278 9.156 1.00 97.88 159 VAL A O 1
ATOM 1249 N N . LYS A 1 160 ? -0.174 -4.623 10.675 1.00 98.12 160 LYS A N 1
ATOM 1250 C CA . LYS A 1 160 ? 0.431 -5.842 11.215 1.00 98.12 160 LYS A CA 1
ATOM 1251 C C . LYS A 1 160 ? 0.481 -6.930 10.154 1.00 98.12 160 LYS A C 1
ATOM 1253 O O . LYS A 1 160 ? 1.557 -7.467 9.905 1.00 98.12 160 LYS A O 1
ATOM 1258 N N . LEU A 1 161 ? -0.650 -7.219 9.510 1.00 98.12 161 LEU A N 1
ATOM 1259 C CA . LEU A 1 161 ? -0.726 -8.266 8.494 1.00 98.12 161 LEU A CA 1
ATOM 1260 C C . LEU A 1 161 ? 0.202 -7.969 7.314 1.00 98.12 161 LEU A C 1
ATOM 1262 O O . LEU A 1 161 ? 0.944 -8.854 6.895 1.00 98.12 161 LEU A O 1
ATOM 1266 N N . ALA A 1 162 ? 0.228 -6.726 6.824 1.00 96.88 162 ALA A N 1
ATOM 1267 C CA . ALA A 1 162 ? 1.129 -6.331 5.742 1.00 96.88 162 ALA A CA 1
ATOM 1268 C C . ALA A 1 162 ? 2.610 -6.532 6.118 1.00 96.88 162 ALA A C 1
ATOM 1270 O O . ALA A 1 162 ? 3.392 -7.048 5.317 1.00 96.88 162 ALA A O 1
ATOM 1271 N N . LYS A 1 163 ? 3.008 -6.174 7.348 1.00 96.00 163 LYS A N 1
ATOM 1272 C CA . LYS A 1 163 ? 4.395 -6.331 7.817 1.00 96.00 163 LYS A CA 1
ATOM 1273 C C . LYS A 1 163 ? 4.769 -7.761 8.210 1.00 96.00 163 LYS A C 1
ATOM 1275 O O . LYS A 1 163 ? 5.939 -8.117 8.073 1.00 96.00 163 LYS A O 1
ATOM 1280 N N . ASP A 1 164 ? 3.821 -8.593 8.638 1.00 95.56 164 ASP A N 1
ATOM 1281 C CA . ASP A 1 164 ? 4.071 -10.000 8.988 1.00 95.56 164 ASP A CA 1
ATOM 1282 C C . ASP A 1 164 ? 4.521 -10.831 7.766 1.00 95.56 164 ASP A C 1
ATOM 1284 O O . ASP A 1 164 ? 5.209 -11.840 7.931 1.00 95.56 164 ASP A O 1
ATOM 1288 N N . VAL A 1 165 ? 4.231 -10.370 6.539 1.00 95.31 165 VAL A N 1
ATOM 1289 C CA . VAL A 1 165 ? 4.752 -10.964 5.289 1.00 95.31 165 VAL A CA 1
ATOM 1290 C C . VAL A 1 165 ? 6.259 -10.739 5.115 1.00 95.31 165 VAL A C 1
ATOM 1292 O O . VAL A 1 165 ? 6.909 -11.490 4.393 1.00 95.31 165 VAL A O 1
ATOM 1295 N N . LYS A 1 166 ? 6.844 -9.743 5.800 1.00 95.56 166 LYS A N 1
ATOM 1296 C CA . LYS A 1 166 ? 8.280 -9.400 5.742 1.00 95.56 166 LYS A CA 1
ATOM 1297 C C . LYS A 1 166 ? 8.787 -9.106 4.327 1.00 95.56 166 LYS A C 1
ATOM 1299 O O . LYS A 1 166 ? 9.940 -9.370 3.994 1.00 95.56 166 LYS A O 1
ATOM 1304 N N . LYS A 1 167 ? 7.914 -8.547 3.497 1.00 96.31 167 LYS A N 1
ATOM 1305 C CA . LYS A 1 167 ? 8.223 -8.073 2.149 1.00 96.31 167 LYS A CA 1
ATOM 1306 C C . LYS A 1 167 ? 7.817 -6.606 2.046 1.00 96.31 167 LYS A C 1
ATOM 1308 O O . LYS A 1 167 ? 7.060 -6.111 2.879 1.00 96.31 167 LYS A O 1
ATOM 1313 N N . LYS A 1 168 ? 8.353 -5.901 1.056 1.00 96.12 168 LYS A N 1
ATOM 1314 C CA . LYS A 1 168 ? 8.059 -4.487 0.793 1.00 96.12 168 LYS A CA 1
ATOM 1315 C C . LYS A 1 168 ? 7.453 -4.345 -0.596 1.00 96.12 168 LYS A C 1
ATOM 1317 O O . LYS A 1 168 ? 7.676 -5.194 -1.450 1.00 96.12 168 LYS A O 1
ATOM 1322 N N . MET A 1 169 ? 6.712 -3.271 -0.819 1.00 96.06 169 MET A N 1
ATOM 1323 C CA . MET A 1 169 ? 6.258 -2.828 -2.138 1.00 96.06 169 MET A CA 1
ATOM 1324 C C . MET A 1 169 ? 6.165 -1.306 -2.122 1.00 96.06 169 MET A C 1
ATOM 1326 O O . MET A 1 169 ? 5.878 -0.725 -1.073 1.00 96.06 169 MET A O 1
ATOM 1330 N N . HIS A 1 170 ? 6.380 -0.655 -3.263 1.00 96.50 170 HIS A N 1
ATOM 1331 C CA . HIS A 1 170 ? 6.214 0.792 -3.359 1.00 96.50 170 HIS A CA 1
ATOM 1332 C C . HIS A 1 170 ? 4.766 1.114 -3.732 1.00 96.50 170 HIS A C 1
ATOM 1334 O O . HIS A 1 170 ? 4.341 0.857 -4.858 1.00 96.50 170 HIS A O 1
ATOM 1340 N N . ARG A 1 171 ? 3.986 1.649 -2.788 1.00 95.00 171 ARG A N 1
ATOM 1341 C CA . ARG A 1 171 ? 2.565 1.964 -3.015 1.00 95.00 171 ARG A CA 1
ATOM 1342 C C . ARG A 1 171 ? 2.410 3.405 -3.477 1.00 95.00 171 ARG A C 1
ATOM 1344 O O . ARG A 1 171 ? 2.970 4.306 -2.865 1.00 95.00 171 ARG A O 1
ATOM 1351 N N . ARG A 1 172 ? 1.600 3.618 -4.510 1.00 90.44 172 ARG A N 1
ATOM 1352 C CA . ARG A 1 172 ? 1.270 4.938 -5.056 1.00 90.44 172 ARG A CA 1
ATOM 1353 C C . ARG A 1 172 ? -0.216 4.989 -5.406 1.00 90.44 172 ARG A C 1
ATOM 1355 O O . ARG A 1 172 ? -0.593 5.032 -6.571 1.00 90.44 172 ARG A O 1
ATOM 1362 N N . ALA A 1 173 ? -1.053 4.851 -4.384 1.00 88.19 173 ALA A N 1
ATOM 1363 C CA . ALA A 1 173 ? -2.498 4.717 -4.527 1.00 88.19 173 ALA A CA 1
ATOM 1364 C C . ALA A 1 173 ? -3.203 6.077 -4.554 1.00 88.19 173 ALA A C 1
ATOM 1366 O O . ALA A 1 173 ? -2.708 7.025 -3.962 1.00 88.19 173 ALA A O 1
ATOM 1367 N N . TYR A 1 174 ? -4.371 6.150 -5.190 1.00 85.56 174 TYR A N 1
ATOM 1368 C CA . TYR A 1 174 ? -5.153 7.383 -5.327 1.00 85.56 174 TYR A CA 1
ATOM 1369 C C . TYR A 1 174 ? -6.597 7.156 -4.901 1.00 85.56 174 TYR A C 1
ATOM 1371 O O . TYR A 1 174 ? -7.167 6.108 -5.193 1.00 85.56 174 TYR A O 1
ATOM 1379 N N . SER A 1 175 ? -7.213 8.135 -4.251 1.00 86.88 175 SER A N 1
ATOM 1380 C CA . SER A 1 175 ? -8.648 8.111 -3.965 1.00 86.88 175 SER A CA 1
ATOM 1381 C C . SER A 1 175 ? -9.439 8.324 -5.255 1.00 86.88 175 SER A C 1
ATOM 1383 O O . SER A 1 175 ? -9.005 9.087 -6.112 1.00 86.88 175 SER A O 1
ATOM 1385 N N . TYR A 1 176 ? -10.600 7.691 -5.405 1.00 85.69 176 TYR A N 1
ATOM 1386 C CA . TYR A 1 176 ? -11.539 7.986 -6.493 1.00 85.69 176 TYR A CA 1
ATOM 1387 C C . TYR A 1 176 ? -12.940 8.246 -5.945 1.00 85.69 176 TYR A C 1
ATOM 1389 O O . TYR A 1 176 ? -13.319 7.709 -4.904 1.00 85.69 176 TYR A O 1
ATOM 1397 N N . GLN A 1 177 ? -13.720 9.025 -6.691 1.00 83.94 177 GLN A N 1
ATOM 1398 C CA . GLN A 1 177 ? -15.148 9.225 -6.474 1.00 83.94 177 GLN A CA 1
ATOM 1399 C C . GLN A 1 177 ? -15.847 9.228 -7.835 1.00 83.94 177 GLN A C 1
ATOM 1401 O O . GLN A 1 177 ? -15.443 9.950 -8.742 1.00 83.94 177 GLN A O 1
ATOM 1406 N N . ASN A 1 178 ? -16.881 8.407 -7.975 1.00 82.00 178 ASN A N 1
ATOM 1407 C CA . ASN A 1 178 ? -17.622 8.174 -9.211 1.00 82.00 178 ASN A CA 1
ATOM 1408 C C . ASN A 1 178 ? -19.117 8.495 -9.030 1.00 82.00 178 ASN A C 1
ATOM 1410 O O . ASN A 1 178 ? -19.989 7.781 -9.512 1.00 82.00 178 ASN A O 1
ATOM 1414 N N . GLY A 1 179 ? -19.411 9.567 -8.290 1.00 79.81 179 GLY A N 1
ATOM 1415 C CA . GLY A 1 179 ? -20.779 10.004 -8.019 1.00 79.81 179 GLY A CA 1
ATOM 1416 C C . GLY A 1 179 ? -21.504 9.162 -6.966 1.00 79.81 179 GLY A C 1
ATOM 1417 O O . GLY A 1 179 ? -20.888 8.631 -6.038 1.00 79.81 179 GLY A O 1
ATOM 1418 N N . ILE A 1 180 ? -22.829 9.115 -7.086 1.00 78.50 180 ILE A N 1
ATOM 1419 C CA . ILE A 1 180 ? -23.744 8.416 -6.180 1.00 78.50 180 ILE A CA 1
ATOM 1420 C C . ILE A 1 180 ? -24.375 7.262 -6.958 1.00 78.50 180 ILE A C 1
ATOM 1422 O O . ILE A 1 180 ? -24.803 7.442 -8.095 1.00 78.50 180 ILE A O 1
ATOM 1426 N N . ASP A 1 181 ? -24.436 6.089 -6.338 1.00 74.12 181 ASP A N 1
ATOM 1427 C CA . ASP A 1 181 ? -25.202 4.958 -6.849 1.00 74.12 181 ASP A CA 1
ATOM 1428 C C . ASP A 1 181 ? -26.698 5.303 -6.783 1.00 74.12 181 ASP A C 1
ATOM 1430 O O . ASP A 1 181 ? -27.250 5.499 -5.701 1.00 74.12 181 ASP A O 1
ATOM 1434 N N . GLU A 1 182 ? -27.355 5.414 -7.939 1.00 77.06 182 GLU A N 1
ATOM 1435 C CA . GLU A 1 182 ? -28.761 5.834 -8.026 1.00 77.06 182 GLU A CA 1
ATOM 1436 C C . GLU A 1 182 ? -29.735 4.843 -7.365 1.00 77.06 182 GLU A C 1
ATOM 1438 O O . GLU A 1 182 ? -30.852 5.223 -7.015 1.00 77.06 182 GLU A O 1
ATOM 1443 N N . ILE A 1 183 ? -29.328 3.583 -7.175 1.00 76.44 183 ILE A N 1
ATOM 1444 C CA . ILE A 1 183 ? -30.160 2.531 -6.582 1.00 76.44 183 ILE A CA 1
ATOM 1445 C C . ILE A 1 183 ? -30.008 2.531 -5.062 1.00 76.44 183 ILE A C 1
ATOM 1447 O O . ILE A 1 183 ? -31.002 2.476 -4.338 1.00 76.44 183 ILE A O 1
ATOM 1451 N N . THR A 1 184 ? -28.773 2.561 -4.558 1.00 76.25 184 THR A N 1
ATOM 1452 C CA . THR A 1 184 ? -28.504 2.454 -3.115 1.00 76.25 184 THR A CA 1
ATOM 1453 C C . THR A 1 184 ? -28.410 3.808 -2.414 1.00 76.25 184 THR A C 1
ATOM 1455 O O . THR A 1 184 ? -28.465 3.856 -1.186 1.00 76.25 184 THR A O 1
ATOM 1458 N N . GLY A 1 185 ? -28.230 4.901 -3.161 1.00 78.56 185 GLY A N 1
ATOM 1459 C CA . GLY A 1 185 ? -27.964 6.239 -2.631 1.00 78.56 185 GLY A CA 1
ATOM 1460 C C . GLY A 1 185 ? -26.579 6.398 -1.991 1.00 78.56 185 GLY A C 1
ATOM 1461 O O . GLY A 1 185 ? -26.303 7.439 -1.397 1.00 78.56 185 GLY A O 1
ATOM 1462 N N . THR A 1 186 ? -25.710 5.384 -2.081 1.00 78.06 186 THR A N 1
ATOM 1463 C CA . THR A 1 186 ? -24.358 5.412 -1.492 1.00 78.06 186 THR A CA 1
ATOM 1464 C C . THR A 1 186 ? -23.363 6.089 -2.419 1.00 78.06 186 THR A C 1
ATOM 1466 O O . THR A 1 186 ? -23.489 5.990 -3.640 1.00 78.06 186 THR A O 1
ATOM 1469 N N . ILE A 1 187 ? -22.323 6.701 -1.860 1.00 82.56 187 ILE A N 1
ATOM 1470 C CA . ILE A 1 187 ? -21.250 7.287 -2.667 1.00 82.56 187 ILE A CA 1
ATOM 1471 C C . ILE A 1 187 ? -20.414 6.155 -3.284 1.00 82.56 187 ILE A C 1
ATOM 1473 O O . ILE A 1 187 ? -19.904 5.277 -2.582 1.00 82.56 187 ILE A O 1
ATOM 1477 N N . GLU A 1 188 ? -20.218 6.167 -4.607 1.00 86.12 188 GLU A N 1
ATOM 1478 C CA . GLU A 1 188 ? -19.249 5.269 -5.242 1.00 86.12 188 GLU A CA 1
ATOM 1479 C C . GLU A 1 188 ? -17.848 5.871 -5.113 1.00 86.12 188 GLU A C 1
ATOM 1481 O O . GLU A 1 188 ? -17.339 6.522 -6.022 1.00 86.12 188 GLU A O 1
ATOM 1486 N N . ALA A 1 189 ? -17.206 5.648 -3.971 1.00 90.88 189 ALA A N 1
ATOM 1487 C CA . ALA A 1 189 ? -15.848 6.108 -3.723 1.00 90.88 189 ALA A CA 1
ATOM 1488 C C . ALA A 1 189 ? -14.943 4.984 -3.224 1.00 90.88 189 ALA A C 1
ATOM 1490 O O . ALA A 1 189 ? -15.393 3.911 -2.807 1.00 90.88 189 ALA A O 1
ATOM 1491 N N . GLY A 1 190 ? -13.638 5.211 -3.309 1.00 94.19 190 GLY A N 1
ATOM 1492 C CA . GLY A 1 190 ? -12.677 4.211 -2.891 1.00 94.19 190 GLY A CA 1
ATOM 1493 C C . GLY A 1 190 ? -11.234 4.553 -3.205 1.00 94.19 190 GLY A C 1
ATOM 1494 O O . GLY A 1 190 ? -10.868 5.716 -3.351 1.00 94.19 190 GLY A O 1
ATOM 1495 N N . LEU A 1 191 ? -10.422 3.507 -3.332 1.00 93.81 191 LEU A N 1
ATOM 1496 C CA . LEU A 1 191 ? -8.996 3.582 -3.604 1.00 93.81 191 LEU A CA 1
ATOM 1497 C C . LEU A 1 191 ? -8.656 2.865 -4.918 1.00 93.81 191 LEU A C 1
ATOM 1499 O O . LEU A 1 191 ? -8.961 1.686 -5.115 1.00 93.81 191 LEU A O 1
ATOM 1503 N N . LEU A 1 192 ? -7.979 3.580 -5.808 1.00 90.75 192 LEU A N 1
ATOM 1504 C CA . LEU A 1 192 ? -7.191 3.035 -6.906 1.00 90.75 192 LEU A CA 1
ATOM 1505 C C . LEU A 1 192 ? -5.838 2.644 -6.329 1.00 90.75 192 LEU A C 1
ATOM 1507 O O . LEU A 1 192 ? -4.889 3.428 -6.301 1.00 90.75 192 LEU A O 1
ATOM 1511 N N . PHE A 1 193 ? -5.775 1.431 -5.799 1.00 93.75 193 PHE A N 1
ATOM 1512 C CA . PHE A 1 193 ? -4.542 0.878 -5.284 1.00 93.75 193 PHE A CA 1
ATOM 1513 C C . PHE A 1 193 ? -3.602 0.576 -6.450 1.00 93.75 193 PHE A C 1
ATOM 1515 O O . PHE A 1 193 ? -3.943 -0.202 -7.344 1.00 93.75 193 PHE A O 1
ATOM 1522 N N . ILE A 1 194 ? -2.411 1.165 -6.408 1.00 91.50 194 ILE A N 1
ATOM 1523 C CA . ILE A 1 194 ? -1.312 0.890 -7.330 1.00 91.50 194 ILE A CA 1
ATOM 1524 C C . ILE A 1 194 ? -0.089 0.580 -6.476 1.00 91.50 194 ILE A C 1
ATOM 1526 O O . ILE A 1 194 ? 0.253 1.346 -5.569 1.00 91.50 194 ILE A O 1
ATOM 1530 N N . ALA A 1 195 ? 0.565 -0.540 -6.757 1.00 94.12 195 ALA A N 1
ATOM 1531 C CA . ALA A 1 195 ? 1.834 -0.895 -6.145 1.00 94.12 195 ALA A CA 1
ATOM 1532 C C . ALA A 1 195 ? 2.829 -1.364 -7.197 1.00 94.12 195 ALA A C 1
ATOM 1534 O O . ALA A 1 195 ? 2.464 -2.092 -8.117 1.00 94.12 195 ALA A O 1
ATOM 1535 N N . PHE A 1 196 ? 4.079 -0.965 -7.009 1.00 95.25 196 PHE A N 1
ATOM 1536 C CA . PHE A 1 196 ? 5.210 -1.377 -7.818 1.00 95.25 196 PHE A CA 1
ATOM 1537 C C . PHE A 1 196 ? 6.078 -2.353 -7.029 1.00 95.25 196 PHE A C 1
ATOM 1539 O O . PHE A 1 196 ? 6.366 -2.128 -5.845 1.00 95.25 196 PHE A O 1
ATOM 1546 N N . THR A 1 197 ? 6.468 -3.440 -7.686 1.00 96.12 197 THR A N 1
ATOM 1547 C CA . THR A 1 197 ? 7.273 -4.517 -7.105 1.00 96.12 197 THR A CA 1
ATOM 1548 C C . THR A 1 197 ? 8.274 -5.052 -8.117 1.00 96.12 197 THR A C 1
ATOM 1550 O O . THR A 1 197 ? 7.929 -5.198 -9.290 1.00 96.12 197 THR A O 1
ATOM 1553 N N . GLN A 1 198 ? 9.459 -5.433 -7.651 1.00 96.19 198 GLN A N 1
ATOM 1554 C CA . GLN A 1 198 ? 10.441 -6.177 -8.437 1.00 96.19 198 GLN A CA 1
ATOM 1555 C C . GLN A 1 198 ? 9.930 -7.581 -8.784 1.00 96.19 198 GLN A C 1
ATOM 1557 O O . GLN A 1 198 ? 10.079 -8.015 -9.918 1.00 96.19 198 GLN A O 1
ATOM 1562 N N . ASN A 1 199 ? 9.311 -8.278 -7.827 1.00 95.62 199 ASN A N 1
ATOM 1563 C CA . ASN A 1 199 ? 8.758 -9.618 -7.988 1.00 95.62 199 ASN A CA 1
ATOM 1564 C C . ASN A 1 199 ? 7.392 -9.729 -7.271 1.00 95.62 199 ASN A C 1
ATOM 1566 O O . ASN A 1 199 ? 7.329 -9.796 -6.036 1.00 95.62 199 ASN A O 1
ATOM 1570 N N . PRO A 1 200 ? 6.271 -9.783 -8.012 1.00 94.94 200 PRO A N 1
ATOM 1571 C CA . PRO A 1 200 ? 4.940 -9.823 -7.424 1.00 94.94 200 PRO A CA 1
ATOM 1572 C C . PRO A 1 200 ? 4.632 -11.155 -6.732 1.00 94.94 200 PRO A C 1
ATOM 1574 O O . PRO A 1 200 ? 3.824 -11.157 -5.802 1.00 94.94 200 PRO A O 1
ATOM 1577 N N . GLU A 1 201 ? 5.257 -12.268 -7.127 1.00 96.06 201 GLU A N 1
ATOM 1578 C CA . GLU A 1 201 ? 5.048 -13.572 -6.482 1.00 96.06 201 GLU A CA 1
ATOM 1579 C C . GLU A 1 201 ? 5.584 -13.595 -5.055 1.00 96.06 201 GLU A C 1
ATOM 1581 O O . GLU A 1 201 ? 4.986 -14.212 -4.174 1.00 96.06 201 GLU A O 1
ATOM 1586 N N . GLU A 1 202 ? 6.669 -12.867 -4.808 1.00 95.19 202 GLU A N 1
ATOM 1587 C CA . GLU A 1 202 ? 7.247 -12.750 -3.477 1.00 95.19 202 GLU A CA 1
ATOM 1588 C C . GLU A 1 202 ? 6.670 -11.587 -2.675 1.00 95.19 202 GLU A C 1
ATOM 1590 O O . GLU A 1 202 ? 6.487 -11.709 -1.466 1.00 95.19 202 GLU A O 1
ATOM 1595 N N . GLN A 1 203 ? 6.416 -10.447 -3.319 1.00 96.69 203 GLN A N 1
ATOM 1596 C CA . GLN A 1 203 ? 6.104 -9.201 -2.617 1.00 96.69 203 GLN A CA 1
ATOM 1597 C C . GLN A 1 203 ? 4.603 -8.915 -2.545 1.00 96.69 203 GLN A C 1
ATOM 1599 O O . GLN A 1 203 ? 4.103 -8.522 -1.493 1.00 96.69 203 GLN A O 1
ATOM 1604 N N . TYR A 1 204 ? 3.876 -9.107 -3.648 1.00 95.44 204 TYR A N 1
ATOM 1605 C CA . TYR A 1 204 ? 2.500 -8.629 -3.792 1.00 95.44 204 TYR A CA 1
ATOM 1606 C C . TYR A 1 204 ? 1.456 -9.706 -3.475 1.00 95.44 204 TYR A C 1
ATOM 1608 O O . TYR A 1 204 ? 0.556 -9.503 -2.656 1.00 95.44 204 TYR A O 1
ATOM 1616 N N . ILE A 1 205 ? 1.580 -10.876 -4.103 1.00 95.56 205 ILE A N 1
ATOM 1617 C CA . ILE A 1 205 ? 0.612 -11.972 -4.002 1.00 95.56 205 ILE A CA 1
ATOM 1618 C C . ILE A 1 205 ? 0.493 -12.502 -2.562 1.00 95.56 205 ILE A C 1
ATOM 1620 O O . ILE A 1 205 ? -0.643 -12.675 -2.106 1.00 95.56 205 ILE A O 1
ATOM 1624 N N . PRO A 1 20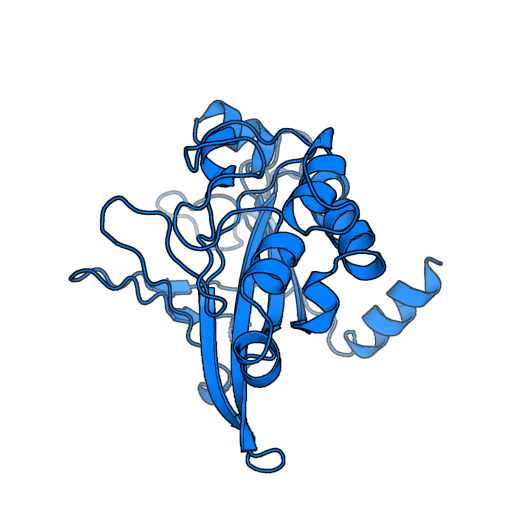6 ? 1.584 -12.715 -1.797 1.00 96.75 206 PRO A N 1
ATOM 1625 C CA . PRO A 1 206 ? 1.476 -13.202 -0.423 1.00 96.75 206 PRO A CA 1
ATOM 1626 C C . PRO A 1 206 ? 0.755 -12.212 0.499 1.00 96.75 206 PRO A C 1
ATOM 1628 O O . PRO A 1 206 ? -0.081 -12.627 1.304 1.00 96.75 206 PRO A O 1
ATOM 1631 N N . MET A 1 207 ? 1.000 -10.904 0.333 1.00 96.25 207 MET A N 1
ATOM 1632 C CA . MET A 1 207 ? 0.258 -9.861 1.053 1.00 96.25 207 MET A CA 1
ATOM 1633 C C . MET A 1 207 ? -1.225 -9.903 0.708 1.00 96.25 207 MET A C 1
ATOM 1635 O O . MET A 1 207 ? -2.066 -9.985 1.602 1.00 96.25 207 MET A O 1
ATOM 1639 N N . LEU A 1 208 ? -1.552 -9.939 -0.585 1.00 94.81 208 LEU A N 1
ATOM 1640 C CA . LEU A 1 208 ? -2.933 -10.001 -1.050 1.00 94.81 208 LEU A CA 1
ATOM 1641 C C . LEU A 1 208 ? -3.684 -11.218 -0.481 1.00 94.81 208 LEU A C 1
ATOM 1643 O O . LEU A 1 208 ? -4.830 -11.092 -0.048 1.00 94.81 208 LEU A O 1
ATOM 1647 N N . GLN A 1 209 ? -3.045 -12.389 -0.461 1.00 94.69 209 GLN A N 1
ATOM 1648 C CA . GLN A 1 209 ? -3.639 -13.623 0.056 1.00 94.69 209 GLN A CA 1
ATOM 1649 C C . GLN A 1 209 ? -3.861 -13.589 1.569 1.00 94.69 209 GLN A C 1
ATOM 1651 O O . GLN A 1 209 ? -4.907 -14.043 2.038 1.00 94.69 209 GLN A O 1
ATOM 1656 N N . LEU A 1 210 ? -2.885 -13.087 2.330 1.00 96.62 210 LEU A N 1
ATOM 1657 C CA . LEU A 1 210 ? -2.992 -12.986 3.782 1.00 96.62 210 LEU A CA 1
ATOM 1658 C C . LEU A 1 210 ? -4.097 -11.999 4.172 1.00 96.62 210 LEU A C 1
ATOM 1660 O O . LEU A 1 210 ? -4.992 -12.339 4.948 1.00 96.62 210 LEU A O 1
ATOM 1664 N N . MET A 1 211 ? -4.057 -10.803 3.592 1.00 96.81 211 MET A N 1
ATOM 1665 C CA . MET A 1 211 ? -4.962 -9.710 3.936 1.00 96.81 211 MET A CA 1
ATOM 1666 C C . MET A 1 211 ? -6.389 -10.000 3.468 1.00 96.81 211 MET A C 1
ATOM 1668 O O . MET A 1 211 ? -7.337 -9.829 4.226 1.00 96.81 211 MET A O 1
ATOM 1672 N N . GLY A 1 212 ? -6.562 -10.592 2.283 1.00 95.19 212 GLY A N 1
ATOM 1673 C CA . GLY A 1 212 ? -7.885 -10.991 1.793 1.00 95.19 212 GLY A CA 1
ATOM 1674 C C . GLY A 1 212 ? -8.611 -12.029 2.661 1.00 95.19 212 GLY A C 1
ATOM 1675 O O . GLY A 1 212 ? -9.801 -12.244 2.461 1.00 95.19 212 GLY A O 1
ATOM 1676 N N . ARG A 1 213 ? -7.921 -12.691 3.603 1.00 95.12 213 ARG A N 1
ATOM 1677 C CA . ARG A 1 213 ? -8.522 -13.673 4.524 1.00 95.12 213 ARG A CA 1
ATOM 1678 C C . ARG A 1 213 ? -8.703 -13.162 5.948 1.00 95.12 213 ARG A C 1
ATOM 1680 O O . ARG A 1 213 ? -9.545 -13.703 6.655 1.00 95.12 213 ARG A O 1
ATOM 1687 N N . LYS A 1 214 ? -7.852 -12.238 6.396 1.00 97.69 214 LYS A N 1
ATOM 1688 C CA . LYS A 1 214 ? -7.704 -11.912 7.824 1.00 97.69 214 LYS A CA 1
ATOM 1689 C C . LYS A 1 214 ? -7.810 -10.433 8.155 1.00 97.69 214 LYS A C 1
ATOM 1691 O O . LYS A 1 214 ? -7.877 -10.111 9.328 1.00 97.69 214 LYS A O 1
ATOM 1696 N N . ASP A 1 215 ? -7.756 -9.557 7.161 1.00 98.44 215 ASP A N 1
ATOM 1697 C CA . ASP A 1 215 ? -7.670 -8.121 7.401 1.00 98.44 215 ASP A CA 1
ATOM 1698 C C . ASP A 1 215 ? -8.999 -7.557 7.896 1.00 98.44 215 ASP A C 1
ATOM 1700 O O . ASP A 1 215 ? -10.030 -7.738 7.237 1.00 98.44 215 ASP A O 1
ATOM 1704 N N . LYS A 1 216 ? -8.958 -6.849 9.029 1.00 98.25 216 LYS A N 1
ATOM 1705 C CA . LYS A 1 216 ? -10.112 -6.132 9.582 1.00 98.25 216 LYS A CA 1
ATOM 1706 C C . LYS A 1 216 ? -10.644 -5.078 8.602 1.00 98.25 216 LYS A C 1
ATOM 1708 O O . LYS A 1 216 ? -11.842 -4.821 8.556 1.00 98.25 216 LYS A O 1
ATOM 1713 N N . LEU A 1 217 ? -9.792 -4.546 7.716 1.00 98.38 217 LEU A N 1
ATOM 1714 C CA . LEU A 1 217 ? -10.190 -3.587 6.679 1.00 98.38 217 LEU A CA 1
ATOM 1715 C C . LEU A 1 217 ? -11.218 -4.153 5.678 1.00 98.38 217 LEU A C 1
ATOM 1717 O O . LEU A 1 217 ? -11.906 -3.382 5.001 1.00 98.38 217 LEU A O 1
ATOM 1721 N N . ASN A 1 218 ? -11.359 -5.481 5.581 1.00 97.88 218 ASN A N 1
ATOM 1722 C CA . ASN A 1 218 ? -12.362 -6.116 4.719 1.00 97.88 218 ASN A CA 1
ATOM 1723 C C . ASN A 1 218 ? -13.808 -5.801 5.152 1.00 97.88 218 ASN A C 1
ATOM 1725 O O . ASN A 1 218 ? -14.711 -5.904 4.327 1.00 97.88 218 ASN A O 1
ATOM 1729 N N . GLU A 1 219 ? -14.044 -5.375 6.399 1.00 97.38 219 GLU A N 1
ATOM 1730 C CA . GLU A 1 219 ? -15.363 -4.901 6.854 1.00 97.38 219 GLU A CA 1
ATOM 1731 C C . GLU A 1 219 ? -15.800 -3.612 6.141 1.00 97.38 219 GLU A C 1
ATOM 1733 O O . GLU A 1 219 ? -16.991 -3.369 5.949 1.00 97.38 219 GLU A O 1
ATOM 1738 N N . TYR A 1 220 ? -14.831 -2.799 5.712 1.00 97.69 220 TYR A N 1
ATOM 1739 C CA . TYR A 1 220 ? -15.063 -1.464 5.160 1.00 97.69 220 TYR A CA 1
ATOM 1740 C C . TYR A 1 220 ? -14.713 -1.367 3.678 1.00 97.69 220 TYR A C 1
ATOM 1742 O O . TYR A 1 220 ? -14.855 -0.299 3.083 1.00 97.69 220 TYR A O 1
ATOM 1750 N N . THR A 1 221 ? -14.224 -2.444 3.058 1.00 97.12 221 THR A N 1
ATOM 1751 C CA . THR A 1 221 ? -13.718 -2.392 1.686 1.00 97.12 221 THR A CA 1
ATOM 1752 C C . THR A 1 221 ? -14.150 -3.574 0.835 1.00 97.12 221 THR A C 1
ATOM 1754 O O . THR A 1 221 ? -14.197 -4.716 1.279 1.00 97.12 221 THR A O 1
ATOM 1757 N N . ILE A 1 222 ? -14.443 -3.295 -0.437 1.00 94.31 222 ILE A N 1
ATOM 1758 C CA . ILE A 1 222 ? -14.837 -4.303 -1.421 1.00 94.31 222 ILE A CA 1
ATOM 1759 C C . ILE A 1 222 ? -13.948 -4.157 -2.657 1.00 94.31 222 ILE A C 1
ATOM 1761 O O . ILE A 1 222 ? -14.046 -3.167 -3.386 1.00 94.31 222 ILE A O 1
ATOM 1765 N N . PRO A 1 223 ? -13.079 -5.133 -2.948 1.00 91.88 223 PRO A N 1
ATOM 1766 C CA . PRO A 1 223 ? -12.332 -5.148 -4.194 1.00 91.88 223 PRO A CA 1
ATOM 1767 C C . PRO A 1 223 ? -13.262 -5.402 -5.384 1.00 91.88 223 PRO A C 1
ATOM 1769 O O . PRO A 1 223 ? -13.895 -6.452 -5.465 1.00 91.88 223 PRO A O 1
ATOM 1772 N N . ILE A 1 224 ? -13.302 -4.465 -6.328 1.00 89.88 224 ILE A N 1
ATOM 1773 C CA . ILE A 1 224 ? -14.190 -4.502 -7.503 1.00 89.88 224 ILE A CA 1
ATOM 1774 C C . ILE A 1 224 ? -13.435 -4.491 -8.838 1.00 89.88 224 ILE A C 1
ATOM 1776 O O . ILE A 1 224 ? -14.034 -4.675 -9.891 1.00 89.88 224 ILE A O 1
ATOM 1780 N N . GLY A 1 225 ? -12.114 -4.313 -8.812 1.00 83.31 225 GLY A N 1
ATOM 1781 C CA . GLY A 1 225 ? -11.254 -4.399 -9.991 1.00 83.31 225 GLY A CA 1
ATOM 1782 C C . GLY A 1 225 ? -9.853 -4.860 -9.614 1.00 83.31 225 GLY A C 1
ATOM 1783 O O . GLY A 1 225 ? -9.401 -4.627 -8.493 1.00 83.31 225 GLY A O 1
ATOM 1784 N N . ASN A 1 226 ? -9.173 -5.538 -10.535 1.00 86.44 226 ASN A N 1
ATOM 1785 C CA . ASN A 1 226 ? -7.813 -6.034 -10.340 1.00 86.44 226 ASN A CA 1
ATOM 1786 C C . ASN A 1 226 ? -7.040 -6.056 -11.666 1.00 86.44 226 ASN A C 1
ATOM 1788 O O . ASN A 1 226 ? -7.648 -6.136 -12.731 1.00 86.44 226 ASN A O 1
ATOM 1792 N N . GLY A 1 227 ? -5.715 -5.989 -11.588 1.00 84.00 227 GLY A N 1
ATOM 1793 C CA . GLY A 1 227 ? -4.813 -6.170 -12.719 1.00 84.00 227 GLY A CA 1
ATOM 1794 C C . GLY A 1 227 ? -3.374 -6.354 -12.248 1.00 84.00 227 GLY A C 1
ATOM 1795 O O . GLY A 1 227 ? -2.999 -5.863 -11.183 1.00 84.00 227 GLY A O 1
ATOM 1796 N N . LEU A 1 228 ? -2.579 -7.067 -13.038 1.00 85.62 228 LEU A N 1
ATOM 1797 C CA . LEU A 1 228 ? -1.141 -7.216 -12.842 1.00 85.62 228 LEU A CA 1
ATOM 1798 C C . LEU A 1 228 ? -0.466 -6.999 -14.194 1.00 85.62 228 LEU A C 1
ATOM 1800 O O . LEU A 1 228 ? -0.845 -7.636 -15.176 1.00 85.62 228 LEU A O 1
ATOM 1804 N N . TYR A 1 229 ? 0.500 -6.090 -14.240 1.00 87.00 229 TYR A N 1
ATOM 1805 C CA . TYR A 1 229 ? 1.129 -5.650 -15.481 1.00 87.00 229 TYR A CA 1
ATOM 1806 C C . TYR A 1 229 ? 2.648 -5.667 -15.351 1.00 87.00 229 TYR A C 1
ATOM 1808 O O . TYR A 1 229 ? 3.179 -5.383 -14.281 1.00 87.00 229 TYR A O 1
ATOM 1816 N N . ALA A 1 230 ? 3.337 -5.951 -16.452 1.00 86.19 230 ALA A N 1
ATOM 1817 C CA . ALA A 1 230 ? 4.774 -5.749 -16.578 1.00 86.19 230 ALA A CA 1
ATOM 1818 C C . ALA A 1 230 ? 5.026 -4.393 -17.255 1.00 86.19 230 ALA A C 1
ATOM 1820 O O . ALA A 1 230 ? 4.615 -4.167 -18.395 1.00 86.19 230 ALA A O 1
ATOM 1821 N N . CYS A 1 231 ? 5.677 -3.477 -16.546 1.00 86.25 231 CYS A N 1
ATOM 1822 C CA . CYS A 1 231 ? 6.051 -2.159 -17.039 1.00 86.25 231 CYS A CA 1
ATOM 1823 C C . CYS A 1 231 ? 7.514 -2.174 -17.490 1.00 86.25 231 CYS A C 1
ATOM 1825 O O . CYS A 1 231 ? 8.416 -2.322 -16.671 1.00 86.25 231 CYS A O 1
ATOM 1827 N N . GLN A 1 232 ? 7.755 -2.005 -18.791 1.00 85.19 232 GLN A N 1
ATOM 1828 C CA . GLN A 1 232 ? 9.113 -1.868 -19.324 1.00 85.19 232 GLN A CA 1
ATOM 1829 C C . GLN A 1 232 ? 9.849 -0.666 -18.709 1.00 85.19 232 GLN A C 1
ATOM 1831 O O . GLN A 1 232 ? 9.222 0.309 -18.285 1.00 85.19 232 GLN A O 1
ATOM 1836 N N . LYS A 1 233 ? 11.185 -0.704 -18.735 1.00 85.56 233 LYS A N 1
ATOM 1837 C CA . LYS A 1 233 ? 12.008 0.441 -18.333 1.00 85.56 233 LYS A CA 1
ATOM 1838 C C . LYS A 1 233 ? 11.766 1.673 -19.209 1.00 85.56 233 LYS A C 1
ATOM 1840 O O . LYS A 1 233 ? 11.240 1.579 -20.324 1.00 85.56 233 LYS A O 1
ATOM 1845 N N . GLY A 1 234 ? 12.223 2.823 -18.716 1.00 78.50 234 GLY A N 1
ATOM 1846 C CA . GLY A 1 234 ? 12.151 4.099 -19.427 1.00 78.50 234 GLY A CA 1
ATOM 1847 C C . GLY A 1 234 ? 12.727 4.047 -20.850 1.00 78.50 234 GLY A C 1
ATOM 1848 O O . GLY A 1 234 ? 13.660 3.291 -21.152 1.00 78.50 234 GLY A O 1
ATOM 1849 N N . LEU A 1 235 ? 12.144 4.858 -21.733 1.00 81.94 235 LEU A N 1
ATOM 1850 C CA . LEU A 1 235 ? 12.600 5.012 -23.114 1.00 81.94 235 LEU A CA 1
ATOM 1851 C C . LEU A 1 235 ? 13.855 5.888 -23.168 1.00 81.94 235 LEU A C 1
ATOM 1853 O O . LEU A 1 235 ? 13.948 6.901 -22.474 1.00 81.94 235 LEU A O 1
ATOM 1857 N N . LYS A 1 236 ? 14.802 5.520 -24.028 1.00 82.19 236 LYS A N 1
ATOM 1858 C CA . LYS A 1 236 ? 15.907 6.390 -24.443 1.00 82.19 236 LYS A CA 1
ATOM 1859 C C . LYS A 1 236 ? 15.476 7.252 -25.629 1.00 82.19 236 LYS A C 1
ATOM 1861 O O . LYS A 1 236 ? 14.517 6.935 -26.333 1.00 82.19 236 LYS A O 1
ATOM 1866 N N . ASN A 1 237 ? 16.214 8.332 -25.881 1.00 84.25 237 ASN A N 1
ATOM 1867 C CA . ASN A 1 237 ? 15.988 9.169 -27.059 1.00 84.25 237 ASN A CA 1
ATOM 1868 C C . ASN A 1 237 ? 16.034 8.319 -28.337 1.00 84.25 237 ASN A C 1
ATOM 1870 O O . ASN A 1 237 ? 17.028 7.644 -28.596 1.00 84.25 237 ASN A O 1
ATOM 1874 N N . GLY A 1 238 ? 14.958 8.373 -29.123 1.00 87.25 238 GLY A N 1
ATOM 1875 C CA . GLY A 1 238 ? 14.808 7.596 -30.355 1.00 87.25 238 GLY A CA 1
ATOM 1876 C C . GLY A 1 238 ? 14.180 6.207 -30.186 1.00 87.25 238 GLY A C 1
ATOM 1877 O O . GLY A 1 238 ? 13.991 5.532 -31.192 1.00 87.25 238 GLY A O 1
ATOM 1878 N N . GLU A 1 239 ? 13.829 5.781 -28.967 1.00 82.94 239 GLU A N 1
ATOM 1879 C CA . GLU A 1 239 ? 13.084 4.536 -28.736 1.00 82.94 239 GLU A CA 1
ATOM 1880 C C . GLU A 1 239 ? 11.563 4.764 -28.663 1.00 82.94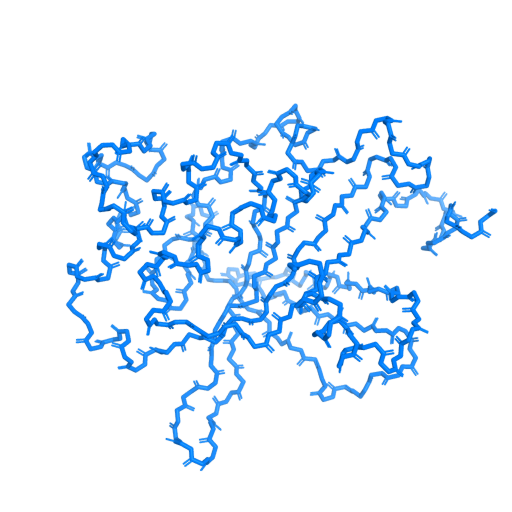 239 GLU A C 1
ATOM 1882 O O . GLU A 1 239 ? 11.101 5.845 -28.292 1.00 82.94 239 GLU A O 1
ATOM 1887 N N . TYR A 1 240 ? 10.775 3.724 -28.963 1.00 79.38 240 TYR A N 1
ATOM 1888 C CA . TYR A 1 240 ? 9.313 3.725 -28.810 1.00 79.38 240 TYR A CA 1
ATOM 1889 C C . TYR A 1 240 ? 8.813 2.638 -27.840 1.00 79.38 240 TYR A C 1
ATOM 1891 O O . TYR A 1 240 ? 9.508 1.668 -27.526 1.00 79.38 240 TYR A O 1
ATOM 1899 N N . PHE A 1 241 ? 7.584 2.796 -27.336 1.00 76.69 241 PHE A N 1
ATOM 1900 C CA . PHE A 1 241 ? 6.969 1.837 -26.411 1.00 76.69 241 PHE A CA 1
ATOM 1901 C C . PHE A 1 241 ? 6.844 0.438 -27.024 1.00 76.69 241 PHE A C 1
ATOM 1903 O O . PHE A 1 241 ? 6.329 0.285 -28.126 1.00 76.69 241 PHE A O 1
ATOM 1910 N N . GLY A 1 242 ? 7.287 -0.592 -26.300 1.00 75.31 242 GLY A N 1
ATOM 1911 C CA . GLY A 1 242 ? 7.243 -1.975 -26.771 1.00 75.31 242 GLY A CA 1
ATOM 1912 C C . GLY A 1 242 ? 8.339 -2.346 -27.773 1.00 75.31 242 GLY A C 1
ATOM 1913 O O . GLY A 1 242 ? 8.440 -3.520 -28.112 1.00 75.31 242 GLY A O 1
ATOM 1914 N N . GLN A 1 243 ? 9.203 -1.411 -28.196 1.00 80.38 243 GLN A N 1
ATOM 1915 C CA . GLN A 1 243 ? 10.271 -1.690 -29.165 1.00 80.38 243 GLN A CA 1
ATOM 1916 C C . GLN A 1 243 ? 11.121 -2.900 -28.771 1.00 80.38 243 GLN A C 1
ATOM 1918 O O . GLN A 1 243 ? 11.408 -3.739 -29.609 1.00 80.38 243 GLN A O 1
ATOM 1923 N N . ARG A 1 244 ? 11.509 -3.010 -27.495 1.00 82.12 244 ARG A N 1
ATOM 1924 C CA . ARG A 1 244 ? 12.348 -4.119 -27.007 1.00 82.12 244 ARG A CA 1
ATOM 1925 C C . ARG A 1 244 ? 11.587 -5.438 -26.865 1.00 82.12 244 ARG A C 1
ATOM 1927 O O . ARG A 1 244 ? 12.213 -6.486 -26.870 1.00 82.12 244 ARG A O 1
ATOM 1934 N N . LEU A 1 245 ? 10.267 -5.375 -26.690 1.00 79.19 245 LEU A N 1
ATOM 1935 C CA . LEU A 1 245 ? 9.406 -6.546 -26.513 1.00 79.19 245 LEU A CA 1
ATOM 1936 C C . LEU A 1 245 ? 9.058 -7.203 -27.856 1.00 79.19 245 LEU A C 1
ATOM 1938 O O . LEU A 1 245 ? 8.898 -8.417 -27.912 1.00 79.19 245 LEU A O 1
ATOM 1942 N N . PHE A 1 246 ? 8.919 -6.401 -28.914 1.00 80.62 246 PHE A N 1
ATOM 1943 C CA . PHE A 1 246 ? 8.509 -6.854 -30.249 1.00 80.62 246 PHE A CA 1
ATOM 1944 C C . PHE A 1 246 ? 9.660 -6.923 -31.270 1.00 80.62 246 PHE A C 1
ATOM 1946 O O . PHE A 1 246 ? 9.388 -7.114 -32.455 1.00 80.62 246 PHE A O 1
ATOM 1953 N N . ALA A 1 247 ? 10.906 -6.713 -30.830 1.00 73.56 247 ALA A N 1
ATOM 1954 C CA . ALA A 1 247 ? 12.107 -6.819 -31.664 1.00 73.56 247 ALA A CA 1
ATOM 1955 C C . ALA A 1 247 ? 12.537 -8.270 -31.911 1.00 73.56 247 ALA A C 1
ATOM 1957 O O . ALA A 1 247 ? 12.244 -9.137 -31.057 1.00 73.56 247 ALA A O 1
#

Secondary structure (DSSP, 8-state):
-HHHHHHHHHTT-SS-----EEEEEEE---SS-EEEEEEEEETTT--GGG-EEEEEB--TTS--B-TTS-B--GGGGGG-SHHHHHHHTS--TTS-TTTTT-EEEEEEEEEE-HHHHTTS-HHHHHHHHTB-TTT-PBTT-SSTTSPP-GGGS-TT-HHHHHHHT----EE--EEEEEEE-TTT--EEEEEEEEEEES-HHHHTHHHHHHHHHH-GGGGTEEEEEEEEEEEPPPPPTT--TTTTT--

Sequence (247 aa):
MTAFYKEKSQSTSSSGVFGLAALAFLAVIREGLEIVIFIIGLVGKVSIQQLIGGFLQGGKDETPRNLFGFKDGTANVEHETTSGYDEVVWAGPDEPTWFQEGTYLGYRKIKMLLEIWDRSSLLDQEDTFGRKKESGAAYGRQEEFEPVILSKQPIDSHVKLAKDVKKKMHRRAYSYQNGIDEITGTIEAGLLFIAFTQNPEEQYIPMLQLMGRKDKLNEYTIPIGNGLYACQKGLKNGEYFGQRLFA

Organism: NCBI:txid1139996

Foldseek 3Di:
DVVVCVVVVVVVVPDPDDQPQPQPFPQDDDDQWRWTFGDRDRPPDDDPVPGFTFTWHDGPPAQTAELLLARDQLCLVVQPDPVSCVQWFAADPVDDPQQGRWWKKKWWDKWFQNVVSVPDDQVLSCLLAQARSVQCHGFPDDHNNPDHDLVRHNPQHLPNLLCVLVADWRWDKTKTWDQADPVPRGTRIDIGTIIIGNDCVSRPVSSCVRNVVRRPSVVGMDTDDIDMDRGGHDDDVPDDPCNSVVD

Radius of gyration: 18.98 Å; chains: 1; bounding box: 50×49×53 Å

InterPro domains:
  IPR006314 Dyp-type peroxidase [PS51404] (1-241)
  IPR006314 Dyp-type peroxidase [PTHR30521] (48-232)
  IPR006314 Dyp-type peroxidase [TIGR01413] (43-232)
  IPR011008 Dimeric alpha-beta barrel [SSF54909] (44-240)
  IPR048328 Dyp-type peroxidase, C-terminal domain [PF20628] (63-233)